Protein AF-A0A1Q7VN97-F1 (afdb_monomer_lite)

Radius of gyration: 27.15 Å; chains: 1; bounding box: 70×58×84 Å

pLDDT: mean 74.23, std 20.49, range [23.69, 97.31]

Foldseek 3Di:
DDDDDDDDDDDDDPDPPPPPPPPDDPPDDPDDPDPPFFAQPQDPVVPPDRDGPRDGNVVDDDDDFDPPDLLVVLVVVLVVLVPQDDDPVSVVVSVLLVLQLVLQLVLLLCLLLDPDADDPLADPVLVSLCVRLVPDHNVPDDNPPPCPDPSSVSSSSSLSSLLSDPPRPCNLVSLLSSLVRRCQQPPDPGDAVVSSVVSVVSHDQVSSQSSLLSCCVVHDPVRCLQQVSVDPGGGHDPDPVSVVVSVVVPPPVVCVVVVLVPPDVVVVPDDDPDDDDPDDDDDDD

Sequence (285 aa):
MHARATTYCSQTGARAAASVHYRSAPGKRQGNPSPAASCLRRDPAAGKSDTDCGHLLTDTTAAGLPAGGTVLSAQRRIDAILATAPDTAERAAARADLAEIAVLAVKALTILQAPGPLTSDRPAFLDQILTETNWPTQATRPHHQSSADASTIAAVTALVMTAHTAADPNSGQILAWIVREDPYPLVNDRPGPGRVLRSWRSSRPDLLSRVLAELDGRLTNLGRLRYRSAGRRPEVPTGDNQVRARAAMIPATLWPGWGMRLLPPALSGPRAPVRASSARWPRCC

Structure (mmCIF, N/CA/C/O backbone):
data_AF-A0A1Q7VN97-F1
#
_entry.id   AF-A0A1Q7VN97-F1
#
loop_
_atom_site.group_PDB
_atom_site.id
_atom_site.type_symbol
_atom_site.label_atom_id
_atom_site.label_alt_id
_atom_site.label_comp_id
_atom_site.label_asym_id
_atom_site.label_entity_id
_atom_site.label_seq_id
_atom_site.pdbx_PDB_ins_code
_atom_site.Cartn_x
_atom_site.Cartn_y
_atom_site.Cartn_z
_atom_site.occupancy
_atom_site.B_iso_or_equiv
_atom_site.auth_seq_id
_atom_site.auth_comp_id
_atom_site.auth_asym_id
_atom_site.auth_atom_id
_atom_site.pdbx_PDB_model_num
ATOM 1 N N . MET A 1 1 ? 52.398 -26.921 29.733 1.00 38.97 1 MET A N 1
ATOM 2 C CA . MET A 1 1 ? 51.582 -27.278 28.552 1.00 38.97 1 MET A CA 1
ATOM 3 C C . MET A 1 1 ? 50.811 -26.041 28.117 1.00 38.97 1 MET A C 1
ATOM 5 O O . MET A 1 1 ? 49.802 -25.710 28.719 1.00 38.97 1 MET A O 1
ATOM 9 N N . HIS A 1 2 ? 51.355 -25.304 27.149 1.00 26.62 2 HIS A N 1
ATOM 10 C CA . HIS A 1 2 ? 50.768 -24.085 26.594 1.00 26.62 2 HIS A CA 1
ATOM 11 C C . HIS A 1 2 ? 50.399 -24.352 25.137 1.00 26.62 2 HIS A C 1
ATOM 13 O O . HIS A 1 2 ? 51.282 -24.642 24.334 1.00 26.62 2 HIS A O 1
ATOM 19 N N . ALA A 1 3 ? 49.117 -24.237 24.798 1.00 27.14 3 ALA A N 1
ATOM 20 C CA . ALA A 1 3 ? 48.655 -24.232 23.418 1.00 27.14 3 ALA A CA 1
ATOM 21 C C . ALA A 1 3 ? 48.231 -22.803 23.056 1.00 27.14 3 ALA A C 1
ATOM 23 O O . ALA A 1 3 ? 47.246 -22.279 23.571 1.00 27.14 3 ALA A O 1
ATOM 24 N N . ARG A 1 4 ? 49.031 -22.164 22.197 1.00 26.36 4 ARG A N 1
ATOM 25 C CA . ARG A 1 4 ? 48.684 -20.939 21.472 1.00 26.36 4 ARG A CA 1
ATOM 26 C C . ARG A 1 4 ? 47.909 -21.345 20.221 1.00 26.36 4 ARG A C 1
ATOM 28 O O . ARG A 1 4 ? 48.426 -22.124 19.426 1.00 26.36 4 ARG A O 1
ATOM 35 N N . ALA A 1 5 ? 46.719 -20.786 20.032 1.00 27.61 5 ALA A N 1
ATOM 36 C CA . ALA A 1 5 ? 46.022 -20.806 18.754 1.00 27.61 5 ALA A CA 1
ATOM 37 C C . ALA A 1 5 ? 46.113 -19.411 18.126 1.00 27.61 5 ALA A C 1
ATOM 39 O O . ALA A 1 5 ? 45.617 -18.423 18.663 1.00 27.61 5 ALA A O 1
ATOM 40 N N . THR A 1 6 ? 46.812 -19.356 17.001 1.00 29.61 6 THR A N 1
ATOM 41 C CA . THR A 1 6 ? 46.907 -18.224 16.087 1.00 29.61 6 THR A CA 1
ATOM 42 C C . THR A 1 6 ? 45.607 -18.151 15.286 1.00 29.61 6 THR A C 1
ATOM 44 O O . THR A 1 6 ? 45.198 -19.148 14.694 1.00 29.61 6 THR A O 1
ATOM 47 N N . THR A 1 7 ? 44.952 -16.993 15.207 1.00 29.88 7 THR A N 1
ATOM 48 C CA . THR A 1 7 ? 43.912 -16.770 14.190 1.00 29.88 7 THR A CA 1
ATOM 49 C C . THR A 1 7 ? 44.027 -15.361 13.634 1.00 29.88 7 THR A C 1
ATOM 51 O O . THR A 1 7 ? 44.000 -14.369 14.357 1.00 29.88 7 THR A O 1
ATOM 54 N N . TYR A 1 8 ? 44.227 -15.326 12.322 1.00 23.69 8 TYR A N 1
ATOM 55 C CA . TYR A 1 8 ? 44.455 -14.163 11.486 1.00 23.69 8 TYR A CA 1
ATOM 56 C C . TYR A 1 8 ? 43.133 -13.770 10.808 1.00 23.69 8 TYR A C 1
ATOM 58 O O . TYR A 1 8 ? 42.429 -14.625 10.284 1.00 23.69 8 TYR A O 1
ATOM 66 N N . CYS A 1 9 ? 42.842 -12.471 10.845 1.00 24.42 9 CYS A N 1
ATOM 67 C CA . CYS A 1 9 ? 42.160 -11.645 9.844 1.00 24.42 9 CYS A CA 1
ATOM 68 C C . CYS A 1 9 ? 40.914 -12.183 9.099 1.00 24.42 9 CYS A C 1
ATOM 70 O O . CYS A 1 9 ? 41.006 -12.989 8.179 1.00 24.42 9 CYS A O 1
ATOM 72 N N . SER A 1 10 ? 39.764 -11.544 9.338 1.00 26.89 10 SER A N 1
ATOM 73 C CA . SER A 1 10 ? 38.892 -11.110 8.236 1.00 26.89 10 SER A CA 1
ATOM 74 C C . SER A 1 10 ? 38.214 -9.786 8.596 1.00 26.89 10 SER A C 1
ATOM 76 O O . SER A 1 10 ? 37.333 -9.689 9.445 1.00 26.89 10 SER A O 1
ATOM 78 N N . GLN A 1 11 ? 38.713 -8.732 7.961 1.00 29.41 11 GLN A N 1
ATOM 79 C CA . GLN A 1 11 ? 38.139 -7.396 7.933 1.00 29.41 11 GLN A CA 1
ATOM 80 C C . GLN A 1 11 ? 37.277 -7.253 6.668 1.00 29.41 11 GLN A C 1
ATOM 82 O O . GLN A 1 11 ? 37.568 -7.858 5.640 1.00 29.41 11 GLN A O 1
ATOM 87 N N . THR A 1 12 ? 36.306 -6.341 6.745 1.00 29.27 12 THR A N 1
ATOM 88 C CA . THR A 1 12 ? 35.545 -5.681 5.664 1.00 29.27 12 THR A CA 1
ATOM 89 C C . THR A 1 12 ? 34.315 -6.380 5.077 1.00 29.27 12 THR A C 1
ATOM 91 O O . THR A 1 12 ? 34.359 -7.455 4.495 1.00 29.27 12 THR A O 1
ATOM 94 N N . GLY A 1 13 ? 33.189 -5.669 5.200 1.00 26.89 13 GLY A N 1
ATOM 95 C CA . GLY A 1 13 ? 31.913 -6.008 4.576 1.00 26.89 13 GLY A CA 1
ATOM 96 C C . GLY A 1 13 ? 30.675 -5.435 5.272 1.00 26.89 13 GLY A C 1
ATOM 97 O O . GLY A 1 13 ? 29.585 -5.959 5.065 1.00 26.89 13 GLY A O 1
ATOM 98 N N . ALA A 1 14 ? 30.804 -4.396 6.108 1.00 29.84 14 ALA A N 1
ATOM 99 C CA . ALA A 1 14 ? 29.660 -3.712 6.705 1.00 29.84 14 ALA A CA 1
ATOM 100 C C . ALA A 1 14 ? 28.801 -3.080 5.596 1.00 29.84 14 ALA A C 1
ATOM 102 O O . ALA A 1 14 ? 29.122 -2.024 5.051 1.00 29.84 14 ALA A O 1
ATOM 103 N N . ARG A 1 15 ? 27.702 -3.751 5.236 1.00 30.06 15 ARG A N 1
ATOM 104 C CA . ARG A 1 15 ? 26.638 -3.165 4.422 1.00 30.06 15 ARG A CA 1
ATOM 105 C C . ARG A 1 15 ? 26.063 -1.986 5.196 1.00 30.06 15 ARG A C 1
ATOM 107 O O . ARG A 1 15 ? 25.439 -2.170 6.237 1.00 30.06 15 ARG A O 1
ATOM 114 N N . ALA A 1 16 ? 26.278 -0.786 4.668 1.00 30.09 16 ALA A N 1
ATOM 115 C CA . ALA A 1 16 ? 25.613 0.423 5.115 1.00 30.09 16 ALA A CA 1
ATOM 116 C C . ALA A 1 16 ? 24.095 0.212 5.028 1.00 30.09 16 ALA A C 1
ATOM 118 O O . ALA A 1 16 ? 23.506 0.237 3.944 1.00 30.09 16 ALA A O 1
ATOM 119 N N . ALA A 1 17 ? 23.461 -0.022 6.177 1.00 32.50 17 ALA A N 1
ATOM 120 C CA . ALA A 1 17 ? 22.033 0.168 6.321 1.00 32.50 17 ALA A CA 1
ATOM 121 C C . ALA A 1 17 ? 21.765 1.631 5.966 1.00 32.50 17 ALA A C 1
ATOM 123 O O . ALA A 1 17 ? 22.266 2.539 6.627 1.00 32.50 17 ALA A O 1
ATOM 124 N N . ALA A 1 18 ? 21.039 1.863 4.874 1.00 30.66 18 ALA A N 1
ATOM 125 C CA . ALA A 1 18 ? 20.589 3.192 4.512 1.00 30.66 18 ALA A CA 1
ATOM 126 C C . ALA A 1 18 ? 19.596 3.654 5.585 1.00 30.66 18 ALA A C 1
ATOM 128 O O . ALA A 1 18 ? 18.395 3.409 5.479 1.00 30.66 18 ALA A O 1
ATOM 129 N N . SER A 1 19 ? 20.111 4.301 6.628 1.00 30.56 19 SER A N 1
ATOM 130 C CA . SER A 1 19 ? 19.332 5.091 7.563 1.00 30.56 19 SER A CA 1
ATOM 131 C C . SER A 1 19 ? 18.567 6.126 6.745 1.00 30.56 19 SER A C 1
ATOM 133 O O . SER A 1 19 ? 19.129 7.047 6.149 1.00 30.56 19 SER A O 1
ATOM 135 N N . VAL A 1 20 ? 17.252 5.950 6.659 1.00 33.69 20 VAL A N 1
ATOM 136 C CA . VAL A 1 20 ? 16.364 7.025 6.234 1.00 33.69 20 VAL A CA 1
ATOM 137 C C . VAL A 1 20 ? 16.401 8.043 7.368 1.00 33.69 20 VAL A C 1
ATOM 139 O O . VAL A 1 20 ? 15.641 7.957 8.327 1.00 33.69 20 VAL A O 1
ATOM 142 N N . HIS A 1 21 ? 17.347 8.977 7.299 1.00 26.92 21 HIS A N 1
ATOM 143 C CA . HIS A 1 21 ? 17.338 10.156 8.148 1.00 26.92 21 HIS A CA 1
ATOM 144 C C . HIS A 1 21 ? 16.137 11.007 7.738 1.00 26.92 21 HIS A C 1
ATOM 146 O O . HIS A 1 21 ? 16.234 11.878 6.874 1.00 26.92 21 HIS A O 1
ATOM 152 N N . TYR A 1 22 ? 14.988 10.752 8.361 1.00 37.19 22 TYR A N 1
ATOM 153 C CA . TYR A 1 22 ? 13.969 11.778 8.492 1.00 37.19 22 TYR A CA 1
ATOM 154 C C . TYR A 1 22 ? 14.622 12.926 9.263 1.00 37.19 22 TYR A C 1
ATOM 156 O O . TYR A 1 22 ? 14.867 12.820 10.464 1.00 37.19 22 TYR A O 1
ATOM 164 N N . ARG A 1 23 ? 14.960 14.018 8.565 1.00 28.52 23 ARG A N 1
ATOM 165 C CA . ARG A 1 23 ? 15.227 15.292 9.233 1.00 28.52 23 ARG A CA 1
ATOM 166 C C . ARG A 1 23 ? 13.929 15.686 9.921 1.00 28.52 23 ARG A C 1
ATOM 168 O O . ARG A 1 23 ? 13.014 16.200 9.282 1.00 28.52 23 ARG A O 1
ATOM 175 N N . SER A 1 24 ? 13.837 15.398 11.214 1.00 34.06 24 SER A N 1
ATOM 176 C CA . SER A 1 24 ? 12.859 16.039 12.079 1.00 34.06 24 SER A CA 1
ATOM 177 C C . SER A 1 24 ? 13.033 17.542 11.915 1.00 34.06 24 SER A C 1
ATOM 179 O O . SER A 1 24 ? 14.135 18.062 12.084 1.00 34.06 24 SER A O 1
ATOM 181 N N . ALA A 1 25 ? 11.958 18.225 11.525 1.00 32.59 25 ALA A N 1
ATOM 182 C CA . ALA A 1 25 ? 11.931 19.677 11.510 1.00 32.59 25 ALA A CA 1
ATOM 183 C C . ALA A 1 25 ? 12.386 20.206 12.889 1.00 32.59 25 ALA A C 1
ATOM 185 O O . ALA A 1 25 ? 11.985 19.632 13.911 1.00 32.59 25 ALA A O 1
ATOM 186 N N . PRO A 1 26 ? 13.224 21.256 12.943 1.00 31.50 26 PRO A N 1
ATOM 187 C CA . PRO A 1 26 ? 13.607 21.873 14.206 1.00 31.50 26 PRO A CA 1
ATOM 188 C C . PRO A 1 26 ? 12.339 22.394 14.899 1.00 31.50 26 PRO A C 1
ATOM 190 O O . PRO A 1 26 ? 11.605 23.194 14.325 1.00 31.50 26 PRO A O 1
ATOM 193 N N . GLY A 1 27 ? 12.046 21.874 16.096 1.00 40.91 27 GLY A N 1
ATOM 194 C CA . GLY A 1 27 ? 10.867 22.245 16.893 1.00 40.91 27 GLY A CA 1
ATOM 195 C C . GLY A 1 27 ? 9.989 21.087 17.384 1.00 40.91 27 GLY A C 1
ATOM 196 O O . GLY A 1 27 ? 9.053 21.326 18.144 1.00 40.91 27 GLY A O 1
ATOM 197 N N . LYS A 1 28 ? 10.259 19.828 17.011 1.00 42.25 28 LYS A N 1
ATOM 198 C CA . LYS A 1 28 ? 9.509 18.694 17.577 1.00 42.25 28 LYS A CA 1
ATOM 199 C C . LYS A 1 28 ? 9.929 18.452 19.027 1.00 42.25 28 LYS A C 1
ATOM 201 O O . LYS A 1 28 ? 10.989 17.881 19.274 1.00 42.25 28 LYS A O 1
ATOM 206 N N . ARG A 1 29 ? 9.077 18.866 19.972 1.00 48.75 29 ARG A N 1
ATOM 207 C CA . ARG A 1 29 ? 9.102 18.359 21.348 1.00 48.75 29 ARG A CA 1
ATOM 208 C C . ARG A 1 29 ? 9.131 16.832 21.263 1.00 48.75 29 ARG A C 1
ATOM 210 O O . ARG A 1 29 ? 8.255 16.235 20.638 1.00 48.75 29 ARG A O 1
ATOM 217 N N . GLN A 1 30 ? 10.151 16.206 21.844 1.00 46.56 30 GLN A N 1
ATOM 218 C CA . GLN A 1 30 ? 10.036 14.811 22.250 1.00 46.56 30 GLN A CA 1
ATOM 219 C C . GLN A 1 30 ? 8.900 14.806 23.270 1.00 46.56 30 GLN A C 1
ATOM 221 O O . GLN A 1 30 ? 9.063 15.331 24.368 1.00 46.56 30 GLN A O 1
ATOM 226 N N . GLY A 1 31 ? 7.705 14.388 22.848 1.00 45.09 31 GLY A N 1
ATOM 227 C CA . GLY A 1 31 ? 6.553 14.341 23.734 1.00 45.09 31 GLY A CA 1
ATOM 228 C C . GLY A 1 31 ? 6.903 13.437 24.905 1.00 45.09 31 GLY A C 1
ATOM 229 O O . GLY A 1 31 ? 7.195 12.259 24.698 1.00 45.09 31 GLY A O 1
ATOM 230 N N . ASN A 1 32 ? 6.900 13.992 26.117 1.00 48.12 32 ASN A N 1
ATOM 231 C CA . ASN A 1 32 ? 6.767 13.167 27.308 1.00 48.12 32 ASN A CA 1
ATOM 232 C C . ASN A 1 32 ? 5.538 12.265 27.108 1.00 48.12 32 ASN A C 1
ATOM 234 O O . ASN A 1 32 ? 4.572 12.718 26.487 1.00 48.12 32 ASN A O 1
ATOM 238 N N . PRO A 1 33 ? 5.561 11.008 27.580 1.00 52.31 33 PRO A N 1
ATOM 239 C CA . PRO A 1 33 ? 4.393 10.148 27.497 1.00 52.31 33 PRO A CA 1
ATOM 240 C C . PRO A 1 33 ? 3.237 10.856 28.202 1.00 52.31 33 PRO A C 1
ATOM 242 O O . PRO A 1 33 ? 3.267 11.055 29.417 1.00 52.31 33 PRO A O 1
ATOM 245 N N . SER A 1 34 ? 2.260 11.311 27.423 1.00 55.66 34 SER A N 1
ATOM 246 C CA . SER A 1 34 ? 1.052 11.905 27.973 1.00 55.66 34 SER A CA 1
ATOM 247 C C . SER A 1 34 ? 0.342 10.880 28.856 1.00 55.66 34 SER A C 1
ATOM 249 O O . SER A 1 34 ? 0.450 9.676 28.590 1.00 55.66 34 SER A O 1
ATOM 251 N N . PRO A 1 35 ? -0.383 11.324 29.897 1.00 57.84 35 PRO A N 1
ATOM 252 C CA . PRO A 1 35 ? -1.218 10.422 30.674 1.00 57.84 35 PRO A CA 1
ATOM 253 C C . PRO A 1 35 ? -2.131 9.648 29.720 1.00 57.84 35 PRO A C 1
ATOM 255 O O . PRO A 1 35 ? -2.776 10.232 28.845 1.00 57.84 35 PRO A O 1
ATOM 258 N N . ALA A 1 36 ? -2.126 8.320 29.848 1.00 60.50 36 ALA A N 1
ATOM 259 C CA . ALA A 1 36 ? -3.004 7.467 29.065 1.00 60.50 36 ALA A CA 1
ATOM 260 C C . ALA A 1 36 ? -4.451 7.959 29.240 1.00 60.50 36 ALA A C 1
ATOM 262 O O . ALA A 1 36 ? -4.856 8.271 30.357 1.00 60.50 36 ALA A O 1
ATOM 263 N N . ALA A 1 37 ? -5.203 8.016 28.140 1.00 74.38 37 ALA A N 1
ATOM 264 C CA . ALA A 1 37 ? -6.611 8.420 28.081 1.00 74.38 37 ALA A CA 1
ATOM 265 C C . ALA A 1 37 ? -6.948 9.919 27.944 1.00 74.38 37 ALA A C 1
ATOM 267 O O . ALA A 1 37 ? -8.120 10.243 28.088 1.00 74.38 37 ALA A O 1
ATOM 268 N N . SER A 1 38 ? -6.027 10.822 27.582 1.00 78.50 38 SER A N 1
ATOM 269 C CA . SER A 1 38 ? -6.396 12.195 27.169 1.00 78.50 38 SER A CA 1
ATOM 270 C C . SER A 1 38 ? -6.132 12.484 25.685 1.00 78.50 38 SER A C 1
ATOM 272 O O . SER A 1 38 ? -5.200 11.967 25.068 1.00 78.50 38 SER A O 1
ATOM 274 N N . CYS A 1 39 ? -6.991 13.310 25.086 1.00 76.00 39 CYS A N 1
ATOM 275 C CA . CYS A 1 39 ? -6.886 13.749 23.703 1.00 76.00 39 CYS A CA 1
ATOM 276 C C . CYS A 1 39 ? -5.714 14.725 23.532 1.00 76.00 39 CYS A C 1
ATOM 278 O O . CYS A 1 39 ? -5.695 15.807 24.120 1.00 76.00 39 CYS A O 1
ATOM 280 N N . LEU A 1 40 ? -4.769 14.357 22.665 1.00 75.44 40 LEU A N 1
ATOM 281 C CA . LEU A 1 40 ? -3.583 15.158 22.321 1.00 75.44 40 LEU A CA 1
ATOM 282 C C . LEU A 1 40 ? -3.779 16.015 21.070 1.00 75.44 40 LEU A C 1
ATOM 284 O O . LEU A 1 40 ? -2.831 16.579 20.526 1.00 75.44 40 LEU A O 1
ATOM 288 N N . ARG A 1 41 ? -5.004 16.072 20.540 1.00 73.81 41 ARG A N 1
ATOM 289 C CA . ARG A 1 41 ? -5.298 16.971 19.428 1.00 73.81 41 ARG A CA 1
ATOM 290 C C . ARG A 1 41 ? -5.239 18.395 19.964 1.00 73.81 41 ARG A C 1
ATOM 292 O O . ARG A 1 41 ? -5.847 18.674 20.988 1.00 73.81 41 ARG A O 1
ATOM 299 N N . ARG A 1 42 ? -4.545 19.293 19.268 1.00 74.19 42 ARG A N 1
ATOM 300 C CA . ARG A 1 42 ? -4.585 20.724 19.592 1.00 74.19 42 ARG A CA 1
ATOM 301 C C . ARG A 1 42 ? -6.021 21.220 19.557 1.00 74.19 42 ARG A C 1
ATOM 303 O O . ARG A 1 42 ? -6.738 20.915 18.599 1.00 74.19 42 ARG A O 1
ATOM 310 N N . ASP A 1 43 ? -6.405 21.977 20.574 1.00 69.06 43 ASP A N 1
ATOM 311 C CA . ASP A 1 43 ? -7.712 22.614 20.606 1.00 69.06 43 ASP A CA 1
ATOM 312 C C . ASP A 1 43 ? -7.770 23.718 19.530 1.00 69.06 43 ASP A C 1
ATOM 314 O O . ASP A 1 43 ? -7.024 24.698 19.618 1.00 69.06 43 ASP A O 1
ATOM 318 N N . PRO A 1 44 ? -8.623 23.585 18.493 1.00 66.25 44 PRO A N 1
ATOM 319 C CA . PRO A 1 44 ? -8.752 24.617 17.471 1.00 66.25 44 PRO A CA 1
ATOM 320 C C . PRO A 1 44 ? -9.313 25.936 18.027 1.00 66.25 44 PRO A C 1
ATOM 322 O O . PRO A 1 44 ? -9.079 26.982 17.423 1.00 66.25 44 PRO A O 1
ATOM 325 N N . ALA A 1 45 ? -10.025 25.910 19.160 1.00 68.94 45 ALA A N 1
ATOM 326 C CA . ALA A 1 45 ? -10.584 27.099 19.800 1.00 68.94 45 ALA A CA 1
ATOM 327 C C . ALA A 1 45 ? -9.544 27.883 20.618 1.00 68.94 45 ALA A C 1
ATOM 329 O O . ALA A 1 45 ? -9.724 29.078 20.853 1.00 68.94 45 ALA A O 1
ATOM 330 N N . ALA A 1 46 ? -8.427 27.255 20.996 1.00 63.25 46 ALA A N 1
ATOM 331 C CA . ALA A 1 46 ? -7.402 27.870 21.839 1.00 63.25 46 ALA A CA 1
ATOM 332 C C . ALA A 1 46 ? -6.479 28.864 21.091 1.00 63.25 46 ALA A C 1
ATOM 334 O O . ALA A 1 46 ? -5.587 29.491 21.667 1.00 63.25 46 ALA A O 1
ATOM 335 N N . GLY A 1 47 ? -6.699 29.079 19.791 1.00 67.31 47 GLY A N 1
ATOM 336 C CA . GLY A 1 47 ? -5.972 30.086 19.020 1.00 67.31 47 GLY A CA 1
ATOM 337 C C . GLY A 1 47 ? -4.469 29.788 18.932 1.00 67.31 47 GLY A C 1
ATOM 338 O O . GLY A 1 47 ? -4.063 28.732 18.457 1.00 67.31 47 GLY A O 1
ATOM 339 N N . LYS A 1 48 ? -3.616 30.745 19.332 1.00 64.50 48 LYS A N 1
ATOM 340 C CA . LYS A 1 48 ? -2.145 30.595 19.285 1.00 64.50 48 LYS A CA 1
ATOM 341 C C . LYS A 1 48 ? -1.568 29.773 20.443 1.00 64.50 48 LYS A C 1
ATOM 343 O O . LYS A 1 48 ? -0.366 29.502 20.411 1.00 64.50 48 LYS A O 1
ATOM 348 N N . SER A 1 49 ? -2.350 29.423 21.468 1.00 63.69 49 SER A N 1
ATOM 349 C CA . SER A 1 49 ? -1.820 28.577 22.534 1.00 63.69 49 SER A CA 1
ATOM 350 C C . SER A 1 49 ? -1.722 27.136 22.044 1.00 63.69 49 SER A C 1
ATOM 352 O O . SER A 1 49 ? -2.675 26.559 21.529 1.00 63.69 49 SER A O 1
ATOM 354 N N . ASP A 1 50 ? -0.533 26.557 22.193 1.00 64.06 50 ASP A N 1
ATOM 355 C CA . ASP A 1 50 ? -0.232 25.154 21.891 1.00 64.06 50 ASP A CA 1
ATOM 356 C C . ASP A 1 50 ? -0.776 24.246 23.007 1.00 64.06 50 ASP A C 1
ATOM 358 O O . ASP A 1 50 ? -0.029 23.529 23.669 1.00 64.06 50 ASP A O 1
ATOM 362 N N . THR A 1 51 ? -2.068 24.389 23.306 1.00 73.50 51 THR A N 1
ATOM 363 C CA . THR A 1 51 ? -2.768 23.634 24.345 1.00 73.50 51 THR A CA 1
ATOM 364 C C . THR A 1 51 ? -3.461 22.432 23.721 1.00 73.50 51 THR A C 1
ATOM 366 O O . THR A 1 51 ? -4.273 22.563 22.798 1.00 73.50 51 THR A O 1
ATOM 369 N N . ASP A 1 52 ? -3.117 21.251 24.228 1.00 71.94 52 ASP A N 1
ATOM 370 C CA . ASP A 1 52 ? -3.794 20.004 23.893 1.00 71.94 52 ASP A CA 1
ATOM 371 C C . ASP A 1 52 ? -5.246 20.053 24.385 1.00 71.94 52 ASP A C 1
ATOM 373 O O . ASP A 1 52 ? -5.550 20.666 25.408 1.00 71.94 52 ASP A O 1
ATOM 377 N N . CYS A 1 53 ? -6.144 19.388 23.661 1.00 79.94 53 CYS A N 1
ATOM 378 C CA . CYS A 1 53 ? -7.572 19.319 23.960 1.00 79.94 53 CYS A CA 1
ATOM 379 C C . CYS A 1 53 ? -7.841 18.812 25.382 1.00 79.94 53 CYS A C 1
ATOM 381 O O . CYS A 1 53 ? -8.799 19.249 26.015 1.00 79.94 53 CYS A O 1
ATOM 383 N N . GLY A 1 54 ? -7.024 17.880 25.886 1.00 79.94 54 GLY A N 1
ATOM 384 C CA . GLY A 1 54 ? -7.109 17.385 27.262 1.00 79.94 54 GLY A CA 1
ATOM 385 C C . GLY A 1 54 ? -8.369 16.571 27.575 1.00 79.94 54 GLY A C 1
ATOM 386 O O . GLY A 1 54 ? -8.459 16.001 28.658 1.00 79.94 54 GLY A O 1
ATOM 387 N N . HIS A 1 55 ? -9.318 16.469 26.638 1.00 82.25 55 HIS A N 1
ATOM 388 C CA . HIS A 1 55 ? -10.557 15.718 26.807 1.00 82.25 55 HIS A CA 1
ATOM 389 C C . HIS A 1 55 ? -10.275 14.231 27.035 1.00 82.25 55 HIS A C 1
ATOM 391 O O . HIS A 1 55 ? -9.441 13.642 26.341 1.00 82.25 55 HIS A O 1
ATOM 397 N N . LEU A 1 56 ? -10.960 13.624 28.005 1.00 83.69 56 LEU A N 1
ATOM 398 C CA . LEU A 1 56 ? -10.788 12.212 28.314 1.00 83.69 56 LEU A CA 1
ATOM 399 C C . LEU A 1 56 ? -11.339 11.347 27.178 1.00 83.69 56 LEU A C 1
ATOM 401 O O . LEU A 1 56 ? -12.485 11.481 26.753 1.00 83.69 56 LEU A O 1
ATOM 405 N N . LEU A 1 57 ? -10.520 10.411 26.711 1.00 79.56 57 LEU A N 1
ATOM 406 C CA . LEU A 1 57 ? -10.897 9.451 25.678 1.00 79.56 57 LEU A CA 1
ATOM 407 C C . LEU A 1 57 ? -11.992 8.495 26.166 1.00 79.56 57 LEU A C 1
ATOM 409 O O . LEU A 1 57 ? -12.741 7.978 25.346 1.00 79.56 57 LEU A O 1
ATOM 413 N N . THR A 1 58 ? -12.115 8.286 27.481 1.00 83.00 58 THR A N 1
ATOM 414 C CA . THR A 1 58 ? -13.201 7.498 28.090 1.00 83.00 58 THR A CA 1
ATOM 415 C C . THR A 1 58 ? -14.570 8.141 27.916 1.00 83.00 58 THR A C 1
ATOM 417 O O . THR A 1 58 ? -15.569 7.431 27.871 1.00 83.00 58 THR A O 1
ATOM 420 N N . ASP A 1 59 ? -14.609 9.467 27.789 1.00 83.81 59 ASP A N 1
ATOM 421 C CA . ASP A 1 59 ? -15.848 10.236 27.658 1.00 83.81 59 ASP A CA 1
ATOM 422 C C . ASP A 1 59 ? -16.240 10.404 26.182 1.00 83.81 59 ASP A C 1
ATOM 424 O O . ASP A 1 59 ? -17.338 10.853 25.853 1.00 83.81 59 ASP A O 1
ATOM 428 N N . THR A 1 60 ? -15.345 10.013 25.270 1.00 79.56 60 THR A N 1
ATOM 429 C CA . THR A 1 60 ? -15.588 10.043 23.832 1.00 79.56 60 THR A CA 1
ATOM 430 C C . THR A 1 60 ? -16.319 8.772 23.413 1.00 79.56 60 THR A C 1
ATOM 432 O O . THR A 1 60 ? -15.840 7.658 23.621 1.00 79.56 60 THR A O 1
ATOM 435 N N . THR A 1 61 ? -17.477 8.920 22.768 1.00 80.88 61 THR A N 1
ATOM 436 C CA . THR A 1 61 ? -18.191 7.771 22.198 1.00 80.88 61 THR A CA 1
ATOM 437 C C . THR A 1 61 ? -17.340 7.126 21.104 1.00 80.88 61 THR A C 1
ATOM 439 O O . THR A 1 61 ? -17.022 7.760 20.097 1.00 80.88 61 THR A O 1
ATOM 442 N N . ALA A 1 62 ? -16.967 5.860 21.296 1.00 80.44 62 ALA A N 1
ATOM 443 C CA . ALA A 1 62 ? -16.238 5.104 20.288 1.00 80.44 62 ALA A CA 1
ATOM 444 C C . ALA A 1 62 ? -17.133 4.857 19.066 1.00 80.44 62 ALA A C 1
ATOM 446 O O . ALA A 1 62 ? -18.275 4.412 19.198 1.00 80.44 62 ALA A O 1
ATOM 447 N N . ALA A 1 63 ? -16.606 5.117 17.869 1.00 80.62 63 ALA A N 1
ATOM 448 C CA . ALA A 1 63 ? -17.278 4.718 16.641 1.00 80.62 63 ALA A CA 1
ATOM 449 C C . ALA A 1 63 ? -17.394 3.185 16.605 1.00 80.62 63 ALA A C 1
ATOM 451 O O . ALA A 1 63 ? -16.403 2.474 16.790 1.00 80.62 63 ALA A O 1
ATOM 452 N N . GLY A 1 64 ? -18.605 2.675 16.382 1.00 85.31 64 GLY A 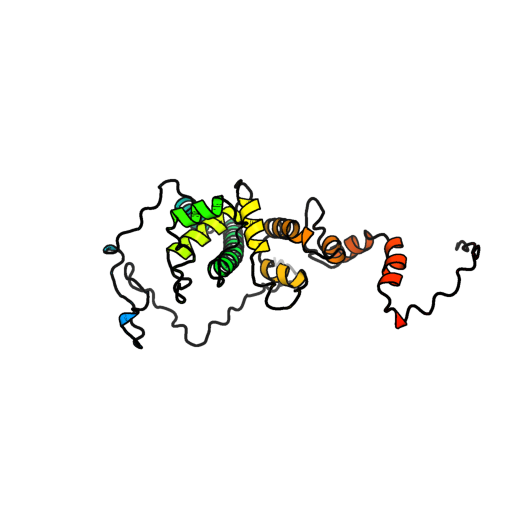N 1
ATOM 453 C CA . GLY A 1 64 ? -18.835 1.240 16.265 1.00 85.31 64 GLY A CA 1
ATOM 454 C C . GLY A 1 64 ? -18.201 0.699 14.986 1.00 85.31 64 GLY A C 1
ATOM 455 O O . GLY A 1 64 ? -18.618 1.070 13.893 1.00 85.31 64 GLY A O 1
ATOM 456 N N . LEU A 1 65 ? -17.215 -0.188 15.122 1.00 89.62 65 LEU A N 1
ATOM 457 C CA . LEU A 1 65 ? -16.659 -0.946 14.001 1.00 89.62 65 LEU A CA 1
ATOM 458 C C . LEU A 1 65 ? -17.335 -2.322 13.911 1.00 89.62 65 LEU A C 1
ATOM 460 O O . LEU A 1 65 ? -17.606 -2.937 14.949 1.00 89.62 65 LEU A O 1
ATOM 464 N N . PRO A 1 66 ? -17.583 -2.856 12.703 1.00 92.31 66 PRO A N 1
ATOM 465 C CA . PRO A 1 66 ? -18.091 -4.215 12.551 1.00 92.31 66 PRO A CA 1
ATOM 466 C C . PRO A 1 66 ? -17.118 -5.233 13.163 1.00 92.31 66 PRO A C 1
ATOM 468 O O . PRO A 1 66 ? -15.924 -5.196 12.878 1.00 92.31 66 PRO A O 1
ATOM 471 N N . ALA A 1 67 ? -17.612 -6.192 13.953 1.00 89.06 67 ALA A N 1
ATOM 472 C CA . ALA A 1 67 ? -16.769 -7.181 14.646 1.00 89.06 67 ALA A CA 1
ATOM 473 C C . ALA A 1 67 ? -15.912 -8.053 13.696 1.00 89.06 67 ALA A C 1
ATOM 475 O O . ALA A 1 67 ? -14.833 -8.517 14.063 1.00 89.06 67 ALA A O 1
ATOM 476 N N . GLY A 1 68 ? -16.382 -8.258 12.462 1.00 91.00 68 GLY A N 1
ATOM 477 C CA . GLY A 1 68 ? -15.654 -8.925 11.375 1.00 91.00 68 GLY A CA 1
ATOM 478 C C . GLY A 1 68 ? -15.073 -7.964 10.334 1.00 91.00 68 GLY A C 1
ATOM 479 O O . GLY A 1 68 ? -14.744 -8.395 9.233 1.00 91.00 68 GLY A O 1
ATOM 480 N N . GLY A 1 69 ? -15.007 -6.672 10.654 1.00 93.56 69 GLY A N 1
ATOM 481 C CA . GLY A 1 69 ? -14.596 -5.614 9.745 1.00 93.56 69 GLY A CA 1
ATOM 482 C C . GLY A 1 69 ? -13.130 -5.696 9.325 1.00 93.56 69 GLY A C 1
ATOM 483 O O . GLY A 1 69 ? -12.281 -6.312 9.986 1.00 93.56 69 GLY A O 1
ATOM 484 N N . THR A 1 70 ? -12.830 -5.049 8.204 1.00 94.81 70 THR A N 1
ATOM 485 C CA . THR A 1 70 ? -11.483 -4.992 7.630 1.00 94.81 70 THR A CA 1
ATOM 486 C C . THR A 1 70 ? -10.514 -4.256 8.550 1.00 94.81 70 THR A C 1
ATOM 488 O O . THR A 1 70 ? -9.356 -4.663 8.673 1.00 94.81 70 THR A O 1
ATOM 491 N N . VAL A 1 71 ? -10.994 -3.238 9.271 1.00 94.25 71 VAL A N 1
ATOM 492 C CA . VAL A 1 71 ? -10.180 -2.423 10.178 1.00 94.25 71 VAL A CA 1
ATOM 493 C C . VAL A 1 71 ? -9.707 -3.249 11.371 1.00 94.25 71 VAL A C 1
ATOM 495 O O . VAL A 1 71 ? -8.508 -3.313 11.639 1.00 94.25 71 VAL A O 1
ATOM 498 N N . LEU A 1 72 ? -10.621 -3.947 12.053 1.00 94.81 72 LEU A N 1
ATOM 499 C CA . LEU A 1 72 ? -10.273 -4.785 13.207 1.00 94.81 72 LEU A CA 1
ATOM 500 C C . LEU A 1 72 ? -9.423 -5.999 12.809 1.00 94.81 72 LEU A C 1
ATOM 502 O O . LEU A 1 72 ? -8.571 -6.448 13.577 1.00 94.81 72 LEU A O 1
ATOM 506 N N . SER A 1 73 ? -9.633 -6.553 11.610 1.00 94.94 73 SER A N 1
ATOM 507 C CA . SER A 1 73 ? -8.763 -7.603 11.065 1.00 94.94 73 SER A CA 1
ATOM 508 C C . SER A 1 73 ? -7.332 -7.093 10.847 1.00 94.94 73 SER A C 1
ATOM 510 O O . SER A 1 73 ? -6.366 -7.721 11.289 1.00 94.94 73 SER A O 1
ATOM 512 N N . ALA A 1 74 ? -7.190 -5.915 10.235 1.00 96.06 74 ALA A N 1
ATOM 513 C CA . ALA A 1 74 ? -5.898 -5.286 9.994 1.00 96.06 74 ALA A CA 1
ATOM 514 C C . ALA A 1 74 ? -5.175 -4.919 11.298 1.00 96.06 74 ALA A C 1
ATOM 516 O O . ALA A 1 74 ? -3.982 -5.200 11.426 1.00 96.06 74 ALA A O 1
ATOM 517 N N . GLN A 1 75 ? -5.899 -4.374 12.280 1.00 94.62 75 GLN A N 1
ATOM 518 C CA . GLN A 1 75 ? -5.363 -4.066 13.606 1.00 94.62 75 GLN A CA 1
ATOM 519 C C . GLN A 1 75 ? -4.819 -5.320 14.297 1.00 94.62 75 GLN A C 1
ATOM 521 O O . GLN A 1 75 ? -3.638 -5.356 14.631 1.00 94.62 75 GLN A O 1
ATOM 526 N N . ARG A 1 76 ? -5.629 -6.385 14.418 1.00 95.69 76 ARG A N 1
ATOM 527 C CA . ARG A 1 76 ? -5.199 -7.651 15.045 1.00 95.69 76 ARG A CA 1
ATOM 528 C C . ARG A 1 76 ? -3.936 -8.219 14.411 1.00 95.69 76 ARG A C 1
ATOM 530 O O . ARG A 1 76 ? -3.119 -8.841 15.084 1.00 95.69 76 ARG A O 1
ATOM 537 N N . ARG A 1 77 ? -3.765 -8.019 13.106 1.00 94.31 77 ARG A N 1
ATOM 538 C CA . ARG A 1 77 ? -2.572 -8.475 12.403 1.00 94.31 77 ARG A CA 1
ATOM 539 C C . ARG A 1 77 ? -1.337 -7.643 12.730 1.00 94.31 77 ARG A C 1
ATOM 541 O O . ARG A 1 77 ? -0.264 -8.218 12.886 1.00 94.31 77 ARG A O 1
ATOM 548 N N . ILE A 1 78 ? -1.468 -6.323 12.826 1.00 94.44 78 ILE A N 1
ATOM 549 C CA . ILE A 1 78 ? -0.370 -5.471 13.297 1.00 94.44 78 ILE A CA 1
ATOM 550 C C . ILE A 1 78 ? -0.014 -5.841 14.736 1.00 94.44 78 ILE A C 1
ATOM 552 O O . ILE A 1 78 ? 1.165 -6.030 15.025 1.00 94.44 78 ILE A O 1
ATOM 556 N N . ASP A 1 79 ? -1.011 -6.038 15.598 1.00 94.69 79 ASP A N 1
ATOM 557 C CA . ASP A 1 79 ? -0.802 -6.467 16.981 1.00 94.69 79 ASP A CA 1
ATOM 558 C C . ASP A 1 79 ? -0.052 -7.803 17.041 1.00 94.69 79 ASP A C 1
ATOM 560 O O . ASP A 1 79 ? 0.892 -7.938 17.812 1.00 94.69 79 ASP A O 1
ATOM 564 N N . ALA A 1 80 ? -0.386 -8.761 16.170 1.00 93.19 80 ALA A N 1
ATOM 565 C CA . ALA A 1 80 ? 0.338 -10.027 16.066 1.00 93.19 80 ALA A CA 1
ATOM 566 C C . ALA A 1 80 ? 1.808 -9.839 15.641 1.00 93.19 80 ALA A C 1
ATOM 568 O O . ALA A 1 80 ? 2.694 -10.463 16.220 1.00 93.19 80 ALA A O 1
ATOM 569 N N . ILE A 1 81 ? 2.091 -8.951 14.677 1.00 92.75 81 ILE A N 1
ATOM 570 C CA . ILE A 1 81 ? 3.471 -8.629 14.271 1.00 92.75 81 ILE A CA 1
ATOM 571 C C . ILE A 1 81 ? 4.229 -7.986 15.440 1.00 92.75 81 ILE A C 1
ATOM 573 O O . ILE A 1 81 ? 5.375 -8.351 15.705 1.00 92.75 81 ILE A O 1
ATOM 577 N N . LEU A 1 82 ? 3.593 -7.062 16.163 1.00 90.50 82 LEU A N 1
ATOM 578 C CA . LEU A 1 82 ? 4.185 -6.364 17.306 1.00 90.50 82 LEU A CA 1
ATOM 579 C C . LEU A 1 82 ? 4.389 -7.274 18.525 1.00 90.50 82 LEU A C 1
ATOM 581 O O . LEU A 1 82 ? 5.350 -7.078 19.266 1.00 90.50 82 LEU A O 1
ATOM 585 N N . ALA A 1 83 ? 3.528 -8.275 18.709 1.00 91.62 83 ALA A N 1
ATOM 586 C CA . ALA A 1 83 ? 3.627 -9.270 19.773 1.00 91.62 83 ALA A CA 1
ATOM 587 C C . ALA A 1 83 ? 4.722 -10.323 19.526 1.00 91.62 83 ALA A C 1
ATOM 589 O O . ALA A 1 83 ? 5.005 -11.119 20.423 1.00 91.62 83 ALA A O 1
ATOM 590 N N . THR A 1 84 ? 5.344 -10.337 18.338 1.00 87.62 84 THR A N 1
ATOM 591 C CA . THR A 1 84 ? 6.410 -11.290 17.994 1.00 87.62 84 THR A CA 1
ATOM 592 C C . THR A 1 84 ? 7.540 -11.232 19.026 1.00 87.62 84 THR A C 1
ATOM 594 O O . THR A 1 84 ? 8.120 -10.176 19.302 1.00 87.62 84 THR A O 1
ATOM 597 N N . ALA A 1 85 ? 7.831 -12.397 19.604 1.00 70.81 85 ALA A N 1
ATOM 598 C CA . ALA A 1 85 ? 8.714 -12.583 20.744 1.00 70.81 85 ALA A CA 1
ATOM 599 C C . ALA A 1 85 ? 10.200 -12.316 20.388 1.00 70.81 85 ALA A C 1
ATOM 601 O O . ALA A 1 85 ? 10.551 -12.071 19.232 1.00 70.81 85 ALA A O 1
ATOM 602 N N . PRO A 1 86 ? 11.115 -12.295 21.377 1.00 69.81 86 PRO A N 1
ATOM 603 C CA . PRO A 1 86 ? 12.421 -11.678 21.218 1.00 69.81 86 PRO A CA 1
ATOM 604 C C . PRO A 1 86 ? 13.477 -12.501 20.467 1.00 69.81 86 PRO A C 1
ATOM 606 O O . PRO A 1 86 ? 14.639 -12.076 20.485 1.00 69.81 86 PRO A O 1
ATOM 609 N N . ASP A 1 87 ? 13.135 -13.616 19.811 1.00 78.94 87 ASP A N 1
ATOM 610 C CA . ASP A 1 87 ? 14.123 -14.313 18.985 1.00 78.94 87 ASP A CA 1
ATOM 611 C C . ASP A 1 87 ? 14.633 -13.390 17.864 1.00 78.94 87 ASP A C 1
ATOM 613 O O . ASP A 1 87 ? 13.920 -12.559 17.298 1.00 78.94 87 ASP A O 1
ATOM 617 N N . THR A 1 88 ? 15.927 -13.483 17.589 1.00 79.88 88 THR A N 1
ATOM 618 C CA . THR A 1 88 ? 16.639 -12.595 16.671 1.00 79.88 88 THR A CA 1
ATOM 619 C C . THR A 1 88 ? 16.145 -12.722 15.233 1.00 79.88 88 THR A C 1
ATOM 621 O O . THR A 1 88 ? 16.019 -11.697 14.558 1.00 79.88 88 THR A O 1
ATOM 624 N N . ALA A 1 89 ? 15.819 -13.937 14.779 1.00 87.81 89 ALA A N 1
ATOM 625 C CA . ALA A 1 89 ? 15.341 -14.188 13.423 1.00 87.81 89 ALA A CA 1
ATOM 626 C C . ALA A 1 89 ? 13.894 -13.708 13.232 1.00 87.81 89 ALA A C 1
ATOM 628 O O . ALA A 1 89 ? 13.619 -12.934 12.311 1.00 87.81 89 ALA A O 1
ATOM 629 N N . GLU A 1 90 ? 12.989 -14.087 14.138 1.00 87.75 90 GLU A N 1
ATOM 630 C CA . GLU A 1 90 ? 11.583 -13.664 14.101 1.00 87.75 90 GLU A CA 1
ATOM 631 C C . GLU A 1 90 ? 11.445 -12.144 14.230 1.00 87.75 90 GLU A C 1
ATOM 633 O O . GLU A 1 90 ? 10.729 -11.507 13.456 1.00 87.75 90 GLU A O 1
ATOM 638 N N . ARG A 1 91 ? 12.225 -11.517 15.119 1.00 89.25 91 ARG A N 1
ATOM 639 C CA . ARG A 1 91 ? 12.262 -10.056 15.239 1.00 89.25 91 ARG A CA 1
ATOM 640 C C . ARG A 1 91 ? 12.784 -9.377 13.972 1.00 89.25 91 ARG A C 1
ATOM 642 O O . ARG A 1 91 ? 12.319 -8.289 13.629 1.00 89.25 91 ARG A O 1
ATOM 649 N N . ALA A 1 92 ? 13.772 -9.959 13.291 1.00 89.88 92 ALA A N 1
ATOM 650 C CA . ALA A 1 92 ? 14.268 -9.412 12.031 1.00 89.88 92 ALA A CA 1
ATOM 651 C C . ALA A 1 92 ? 13.196 -9.480 10.932 1.00 89.88 92 ALA A C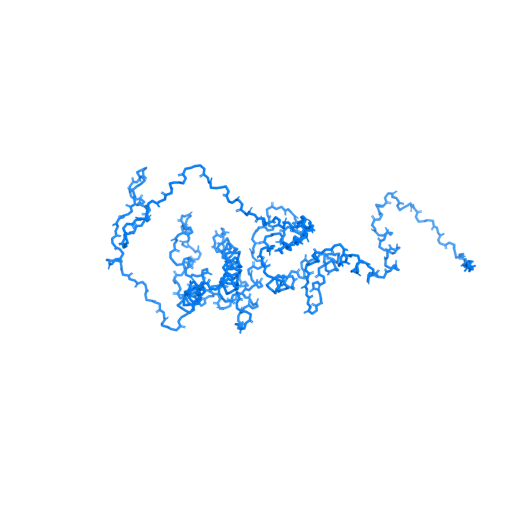 1
ATOM 653 O O . ALA A 1 92 ? 13.021 -8.502 10.202 1.00 89.88 92 ALA A O 1
ATOM 654 N N . ALA A 1 93 ? 12.441 -10.581 10.865 1.00 90.06 93 ALA A N 1
ATOM 655 C CA . ALA A 1 93 ? 11.305 -10.721 9.960 1.00 90.06 93 ALA A CA 1
ATOM 656 C C . ALA A 1 93 ? 10.190 -9.712 10.285 1.00 90.06 93 ALA A C 1
ATOM 658 O O . ALA A 1 93 ? 9.796 -8.954 9.404 1.00 90.06 93 ALA A O 1
ATOM 659 N N . ALA A 1 94 ? 9.776 -9.596 11.551 1.00 92.00 94 ALA A N 1
ATOM 660 C CA . ALA A 1 94 ? 8.769 -8.625 11.985 1.00 92.00 94 ALA A CA 1
ATOM 661 C C . ALA A 1 94 ? 9.181 -7.174 11.672 1.00 92.00 94 ALA A C 1
ATOM 663 O O . ALA A 1 94 ? 8.374 -6.367 11.218 1.00 92.00 94 ALA A O 1
ATOM 664 N N . ARG A 1 95 ? 10.463 -6.826 11.842 1.00 91.31 95 ARG A N 1
ATOM 665 C CA . ARG A 1 95 ? 10.982 -5.508 11.435 1.00 91.31 95 ARG A CA 1
ATOM 666 C C . ARG A 1 95 ? 10.914 -5.291 9.926 1.00 91.31 95 ARG A C 1
ATOM 668 O O . ARG A 1 95 ? 10.643 -4.169 9.505 1.00 91.31 95 ARG A O 1
ATOM 675 N N . ALA A 1 96 ? 11.173 -6.324 9.125 1.00 91.25 96 ALA A N 1
ATOM 676 C CA . ALA A 1 96 ? 11.040 -6.243 7.673 1.00 91.25 96 ALA A CA 1
ATOM 677 C C . ALA A 1 96 ? 9.571 -6.052 7.254 1.00 91.25 96 ALA A C 1
ATOM 679 O O . ALA A 1 96 ? 9.303 -5.183 6.426 1.00 91.25 96 ALA A O 1
ATOM 680 N N . ASP A 1 97 ? 8.634 -6.775 7.880 1.00 93.38 97 ASP A N 1
ATOM 681 C CA . ASP A 1 97 ? 7.187 -6.583 7.703 1.00 93.38 97 ASP A CA 1
ATOM 682 C C . ASP A 1 97 ? 6.788 -5.135 8.013 1.00 93.38 97 ASP A C 1
ATOM 684 O O . ASP A 1 97 ? 6.192 -4.452 7.183 1.00 93.38 97 ASP A O 1
ATOM 688 N N . LEU A 1 98 ? 7.178 -4.620 9.183 1.00 94.12 98 LEU A N 1
ATOM 689 C CA . LEU A 1 98 ? 6.854 -3.252 9.594 1.00 94.12 98 LEU A CA 1
ATOM 690 C C . LEU A 1 98 ? 7.474 -2.197 8.669 1.00 94.12 98 LEU A C 1
ATOM 692 O O . LEU A 1 98 ? 6.847 -1.172 8.403 1.00 94.12 98 LEU A O 1
ATOM 696 N N . ALA A 1 99 ? 8.683 -2.432 8.152 1.00 92.69 99 ALA A N 1
ATOM 697 C CA . ALA A 1 99 ? 9.315 -1.530 7.193 1.00 92.69 99 ALA A CA 1
ATOM 698 C C . ALA A 1 99 ? 8.544 -1.473 5.863 1.00 92.69 99 ALA A C 1
ATOM 700 O O . ALA A 1 99 ? 8.382 -0.392 5.296 1.00 92.69 99 ALA A O 1
ATOM 701 N N . GLU A 1 100 ? 8.036 -2.606 5.372 1.00 95.00 100 GLU A N 1
ATOM 702 C CA . GLU A 1 100 ? 7.177 -2.651 4.184 1.00 95.00 100 GLU A CA 1
ATOM 703 C C . GLU A 1 100 ? 5.825 -1.988 4.409 1.00 95.00 100 GLU A C 1
ATOM 705 O O . GLU A 1 100 ? 5.394 -1.178 3.584 1.00 95.00 100 GLU A O 1
ATOM 710 N N . ILE A 1 101 ? 5.190 -2.293 5.541 1.00 95.69 101 ILE A N 1
ATOM 711 C CA . ILE A 1 101 ? 3.932 -1.679 5.969 1.00 95.69 101 ILE A CA 1
ATOM 712 C C . ILE A 1 101 ? 4.100 -0.160 6.036 1.00 95.69 101 ILE A C 1
ATOM 714 O O . ILE A 1 101 ? 3.267 0.564 5.502 1.00 95.69 101 ILE A O 1
ATOM 718 N N . ALA A 1 102 ? 5.203 0.345 6.595 1.00 93.44 102 ALA A N 1
ATOM 719 C CA . ALA A 1 102 ? 5.474 1.778 6.654 1.00 93.44 102 ALA A CA 1
ATOM 720 C C . ALA A 1 102 ? 5.603 2.417 5.258 1.00 93.44 102 ALA A C 1
ATOM 722 O O . ALA A 1 102 ? 5.048 3.492 5.023 1.00 93.44 102 ALA A O 1
ATOM 723 N N . VAL A 1 103 ? 6.290 1.763 4.312 1.00 94.00 103 VAL A N 1
ATOM 724 C CA . VAL A 1 103 ? 6.398 2.251 2.922 1.00 94.00 103 VAL A CA 1
ATOM 725 C C . VAL A 1 103 ? 5.022 2.329 2.260 1.00 94.00 103 VAL A C 1
ATOM 727 O O . VAL A 1 103 ? 4.694 3.347 1.648 1.00 94.00 103 VAL A O 1
ATOM 730 N N . LEU A 1 104 ? 4.214 1.274 2.390 1.00 95.81 104 LEU A N 1
ATOM 731 C CA . LEU A 1 104 ? 2.855 1.230 1.850 1.00 95.81 104 LEU A CA 1
ATOM 732 C C . LEU A 1 104 ? 1.955 2.282 2.511 1.00 95.81 104 LEU A C 1
ATOM 734 O O . LEU A 1 104 ? 1.223 2.976 1.809 1.00 95.81 104 LEU A O 1
ATOM 738 N N . ALA A 1 105 ? 2.049 2.450 3.832 1.00 94.50 105 ALA A N 1
ATOM 739 C CA . ALA A 1 105 ? 1.255 3.405 4.596 1.00 94.50 105 ALA A CA 1
ATOM 740 C C . ALA A 1 105 ? 1.536 4.844 4.184 1.00 94.50 105 ALA A C 1
ATOM 742 O O . ALA A 1 105 ? 0.597 5.598 3.953 1.00 94.50 105 ALA A O 1
ATOM 743 N N . VAL A 1 106 ? 2.807 5.216 4.009 1.00 91.75 106 VAL A N 1
ATOM 744 C CA . VAL A 1 106 ? 3.170 6.553 3.518 1.00 91.75 106 VAL A CA 1
ATOM 745 C C . VAL A 1 106 ? 2.540 6.818 2.151 1.00 91.75 106 VAL A C 1
ATOM 747 O O . VAL A 1 106 ? 2.005 7.901 1.925 1.00 91.75 106 VAL A O 1
ATOM 750 N N . LYS A 1 107 ? 2.557 5.837 1.244 1.00 92.81 107 LYS A N 1
ATOM 751 C CA . LYS A 1 107 ? 1.982 5.983 -0.101 1.00 92.81 107 LYS A CA 1
ATOM 752 C C . LYS A 1 107 ? 0.465 6.082 -0.065 1.00 92.81 107 LYS A C 1
ATOM 754 O O . LYS A 1 107 ? -0.082 7.044 -0.591 1.00 92.81 107 LYS A O 1
ATOM 759 N N . ALA A 1 108 ? -0.197 5.141 0.603 1.00 93.50 108 ALA A N 1
ATOM 760 C CA . ALA A 1 108 ? -1.646 5.138 0.770 1.00 93.50 108 ALA A CA 1
ATOM 761 C C . ALA A 1 108 ? -2.137 6.436 1.426 1.00 93.50 108 ALA A C 1
ATOM 763 O O . ALA A 1 108 ? -3.072 7.058 0.931 1.00 93.50 108 ALA A O 1
ATOM 764 N N . LEU A 1 109 ? -1.455 6.897 2.478 1.00 91.31 109 LEU A N 1
ATOM 765 C CA . LEU A 1 109 ? -1.754 8.166 3.135 1.00 91.31 109 LEU A CA 1
ATOM 766 C C . LEU A 1 109 ? -1.595 9.348 2.175 1.00 91.31 109 LEU A C 1
ATOM 768 O O . LEU A 1 109 ? -2.492 10.178 2.085 1.00 91.31 109 LEU A O 1
ATOM 772 N N . THR A 1 110 ? -0.490 9.405 1.427 1.00 88.31 110 THR A N 1
ATOM 773 C CA . THR A 1 110 ? -0.247 10.486 0.458 1.00 88.31 110 THR A CA 1
ATOM 774 C C . THR A 1 110 ? -1.340 10.530 -0.612 1.00 88.31 110 THR A C 1
ATOM 776 O O . THR A 1 110 ? -1.788 11.613 -0.973 1.00 88.31 110 THR A O 1
ATOM 779 N N . ILE A 1 111 ? -1.804 9.370 -1.089 1.00 89.88 111 ILE A N 1
ATOM 780 C CA . ILE A 1 111 ? -2.893 9.266 -2.071 1.00 89.88 111 ILE A CA 1
ATOM 781 C C . ILE A 1 111 ? -4.218 9.743 -1.465 1.00 89.88 111 ILE A C 1
ATOM 783 O O . ILE A 1 111 ? -4.914 10.559 -2.062 1.00 89.88 111 ILE A O 1
ATOM 787 N N . LEU A 1 112 ? -4.565 9.277 -0.262 1.00 87.88 112 LEU A N 1
ATOM 788 C CA . LEU A 1 112 ? -5.819 9.658 0.399 1.00 87.88 112 LEU A CA 1
ATOM 789 C C . LEU A 1 112 ? -5.860 11.142 0.788 1.00 87.88 112 LEU A C 1
ATOM 791 O O . LEU A 1 112 ? -6.936 11.741 0.794 1.00 87.88 112 LEU A O 1
ATOM 795 N N . GLN A 1 113 ? -4.699 11.733 1.081 1.00 84.88 113 GLN A N 1
ATOM 796 C CA . GLN A 1 113 ? -4.539 13.152 1.403 1.00 84.88 113 GLN A CA 1
ATOM 797 C C . GLN A 1 113 ? -4.325 14.042 0.173 1.00 84.88 113 GLN A C 1
ATOM 799 O O . GLN A 1 113 ? -4.294 15.266 0.316 1.00 84.88 113 GLN A O 1
ATOM 804 N N . ALA A 1 114 ? -4.175 13.468 -1.025 1.00 83.31 114 ALA A N 1
ATOM 805 C CA . ALA A 1 114 ? -3.984 14.251 -2.234 1.00 83.31 114 ALA A CA 1
ATOM 806 C C . ALA A 1 114 ? -5.197 15.176 -2.469 1.00 83.31 114 ALA A C 1
ATOM 808 O O . ALA A 1 114 ? -6.349 14.757 -2.282 1.00 83.31 114 ALA A O 1
ATOM 809 N N . PRO A 1 115 ? -4.965 16.444 -2.856 1.00 77.50 115 PRO A N 1
ATOM 810 C CA . PRO A 1 115 ? -6.050 17.363 -3.158 1.00 77.50 115 PRO A CA 1
ATOM 811 C C . PRO A 1 115 ? -6.815 16.880 -4.392 1.00 77.50 115 PRO A C 1
ATOM 813 O O . PRO A 1 115 ? -6.218 16.476 -5.387 1.00 77.50 115 PRO A O 1
ATOM 816 N N . GLY A 1 116 ? -8.142 16.967 -4.327 1.00 77.62 116 GLY A N 1
ATOM 817 C CA . GLY A 1 116 ? -9.031 16.565 -5.411 1.00 77.62 116 GLY A CA 1
ATOM 818 C C . GLY A 1 116 ? -9.726 15.220 -5.185 1.00 77.62 116 GLY A C 1
ATOM 819 O O . GLY A 1 116 ? -9.525 14.552 -4.161 1.00 77.62 116 GLY A O 1
ATOM 820 N N . PRO A 1 117 ? -10.610 14.846 -6.120 1.00 79.38 117 PRO A N 1
ATOM 821 C CA . PRO A 1 117 ? -11.326 13.594 -6.034 1.00 79.38 117 PRO A CA 1
ATOM 822 C C . PRO A 1 117 ? -10.372 12.404 -6.208 1.00 79.38 117 PRO A C 1
ATOM 824 O O . PRO A 1 117 ? -9.521 12.404 -7.092 1.00 79.38 117 PRO A O 1
ATOM 827 N N . LEU A 1 118 ? -10.534 11.370 -5.377 1.00 81.56 118 LEU A N 1
ATOM 828 C CA . LEU A 1 118 ? -10.057 10.021 -5.694 1.00 81.56 118 LEU A CA 1
ATOM 829 C C . LEU A 1 118 ? -10.596 9.631 -7.069 1.00 81.56 118 LEU A C 1
ATOM 831 O O . LEU A 1 118 ? -11.761 9.901 -7.378 1.00 81.56 118 LEU A O 1
ATOM 835 N N . THR A 1 119 ? -9.743 8.994 -7.860 1.00 79.69 119 THR A N 1
ATOM 836 C CA . THR A 1 119 ? -10.059 8.565 -9.218 1.00 79.69 119 THR A CA 1
ATOM 837 C C . THR A 1 119 ? -11.280 7.643 -9.250 1.00 79.69 119 THR A C 1
ATOM 839 O O . THR A 1 119 ? -11.549 6.887 -8.315 1.00 79.69 119 THR A O 1
ATOM 842 N N . SER A 1 120 ? -12.043 7.720 -10.344 1.00 73.19 120 SER A N 1
ATOM 843 C CA . SER A 1 120 ? -13.229 6.885 -10.574 1.00 73.19 120 SER A CA 1
ATOM 844 C C . SER A 1 120 ? -12.895 5.399 -10.743 1.00 73.19 120 SER A C 1
ATOM 846 O O . SER A 1 120 ? -13.768 4.561 -10.554 1.00 73.19 120 SER A O 1
ATOM 848 N N . ASP A 1 121 ? -11.637 5.067 -11.038 1.00 85.94 121 ASP A N 1
ATOM 849 C CA . ASP A 1 121 ? -11.132 3.696 -11.194 1.00 85.94 121 ASP A CA 1
ATOM 850 C C . ASP A 1 121 ? -10.596 3.109 -9.871 1.00 85.94 121 ASP A C 1
ATOM 852 O O . ASP A 1 121 ? -9.550 2.455 -9.812 1.00 85.94 121 ASP A O 1
ATOM 856 N N . ARG A 1 122 ? -11.284 3.407 -8.765 1.00 90.19 122 ARG A N 1
ATOM 857 C CA . ARG A 1 122 ? -10.947 2.870 -7.444 1.00 90.19 122 ARG A CA 1
ATOM 858 C C . ARG A 1 122 ? -11.521 1.457 -7.265 1.00 90.19 122 ARG A C 1
ATOM 860 O O . ARG A 1 122 ? -12.662 1.216 -7.660 1.00 90.19 122 ARG A O 1
ATOM 867 N N . PRO A 1 123 ? -10.786 0.520 -6.638 1.00 94.25 123 PRO A N 1
ATOM 868 C CA . PRO A 1 123 ? -11.310 -0.817 -6.364 1.00 94.25 123 PRO A CA 1
ATOM 869 C C . PRO A 1 123 ? -12.556 -0.765 -5.470 1.00 94.25 123 PRO A C 1
ATOM 871 O O . PRO A 1 123 ? -12.557 -0.052 -4.471 1.00 94.25 123 PRO A O 1
ATOM 874 N N . ALA A 1 124 ? -13.578 -1.579 -5.751 1.00 93.00 124 ALA A N 1
ATOM 875 C CA . ALA A 1 124 ? -14.805 -1.628 -4.938 1.00 93.00 124 ALA A CA 1
ATOM 876 C C . ALA A 1 124 ? -14.530 -1.946 -3.454 1.00 93.00 124 ALA A C 1
ATOM 878 O O . ALA A 1 124 ? -15.204 -1.443 -2.558 1.00 93.00 124 ALA A O 1
ATOM 879 N N . PHE A 1 125 ? -13.487 -2.734 -3.182 1.00 94.62 125 PHE A N 1
ATOM 880 C CA . PHE A 1 125 ? -13.047 -3.033 -1.820 1.00 94.62 125 PHE A CA 1
ATOM 881 C C . PHE A 1 125 ? -12.539 -1.794 -1.061 1.00 94.62 125 PHE A C 1
ATOM 883 O O . PHE A 1 125 ? -12.694 -1.710 0.155 1.00 94.62 125 PHE A O 1
ATOM 890 N N . LEU A 1 126 ? -11.979 -0.799 -1.762 1.00 94.50 126 LEU A N 1
ATOM 891 C CA . LEU A 1 126 ? -11.624 0.475 -1.139 1.00 94.50 126 LEU A CA 1
ATOM 892 C C . LEU A 1 126 ? -12.879 1.174 -0.608 1.00 94.50 126 LEU A C 1
ATOM 894 O O . LEU A 1 126 ? -12.868 1.670 0.511 1.00 94.50 126 LEU A O 1
ATOM 898 N N . ASP A 1 127 ? -13.979 1.153 -1.357 1.00 92.69 127 ASP A N 1
ATOM 899 C CA . ASP A 1 127 ? -15.226 1.814 -0.955 1.00 92.69 127 ASP A CA 1
ATOM 900 C C . ASP A 1 127 ? -15.842 1.186 0.289 1.00 92.69 127 ASP A C 1
ATOM 902 O O . ASP A 1 127 ? -16.370 1.901 1.142 1.00 92.69 127 ASP A O 1
ATOM 906 N N . GLN A 1 128 ? -15.693 -0.129 0.441 1.00 93.31 128 GLN A N 1
ATOM 907 C CA . GLN A 1 128 ? -16.049 -0.825 1.671 1.00 93.31 128 GLN A CA 1
ATOM 908 C C . GLN A 1 128 ? -15.227 -0.312 2.861 1.00 93.31 128 GLN A C 1
ATOM 910 O O . GLN A 1 128 ? -15.817 0.039 3.880 1.00 93.31 128 GLN A O 1
ATOM 915 N N . ILE A 1 129 ? -13.897 -0.215 2.728 1.00 94.38 129 ILE A N 1
ATOM 916 C CA . ILE A 1 129 ? -13.020 0.303 3.793 1.00 94.38 129 ILE A CA 1
ATOM 917 C C . ILE A 1 129 ? -13.406 1.739 4.152 1.00 94.38 129 ILE A C 1
ATOM 919 O O . ILE A 1 129 ? -13.548 2.061 5.327 1.00 94.38 129 ILE A O 1
ATOM 923 N N . LEU A 1 130 ? -13.590 2.601 3.147 1.00 92.12 130 LEU A N 1
ATOM 924 C CA . LEU A 1 130 ? -13.941 4.005 3.360 1.00 92.12 130 LEU A CA 1
ATOM 925 C C . LEU A 1 130 ? -15.311 4.152 4.036 1.00 92.12 130 LEU A C 1
ATOM 927 O O . LEU A 1 130 ? -15.492 5.036 4.867 1.00 92.12 130 LEU A O 1
ATOM 931 N N . THR A 1 131 ? -16.265 3.276 3.719 1.00 92.00 131 THR A N 1
ATOM 932 C CA . THR A 1 131 ? -17.577 3.254 4.380 1.00 92.00 131 THR A CA 1
ATOM 933 C C . THR A 1 131 ? -17.456 2.769 5.826 1.00 92.00 131 THR A C 1
ATOM 935 O O . THR A 1 131 ? -18.016 3.387 6.727 1.00 92.00 131 THR A O 1
ATOM 938 N N . GLU A 1 132 ? -16.689 1.701 6.066 1.00 93.25 132 GLU A N 1
ATOM 939 C CA . GLU A 1 132 ? -16.458 1.128 7.400 1.00 93.25 132 GLU A CA 1
ATOM 940 C C . GLU A 1 132 ? -15.799 2.132 8.355 1.00 93.25 132 GLU A C 1
ATOM 942 O O . GLU A 1 132 ? -16.143 2.192 9.533 1.00 93.25 132 GLU A O 1
ATOM 947 N N . THR A 1 133 ? -14.873 2.949 7.853 1.00 91.12 133 THR A N 1
ATOM 948 C CA . THR A 1 133 ? -14.142 3.938 8.658 1.00 91.12 133 THR A CA 1
ATOM 949 C C . THR A 1 133 ? -14.862 5.278 8.772 1.00 91.12 133 THR A C 1
ATOM 951 O O . THR A 1 133 ? -14.311 6.209 9.364 1.00 91.12 133 THR A O 1
ATOM 954 N N . ASN A 1 134 ? -16.068 5.391 8.198 1.00 88.31 134 ASN A N 1
ATOM 955 C CA . ASN A 1 134 ? -16.783 6.652 8.011 1.00 88.31 134 ASN A CA 1
ATOM 956 C C . ASN A 1 134 ? -15.867 7.735 7.408 1.00 88.31 134 ASN A C 1
ATOM 958 O O . ASN A 1 134 ? -15.844 8.889 7.846 1.00 88.31 134 ASN A O 1
ATOM 962 N N . TRP A 1 135 ? -15.042 7.330 6.438 1.00 85.25 135 TRP A N 1
ATOM 963 C CA . TRP A 1 135 ? -14.113 8.222 5.773 1.00 85.25 135 TRP A CA 1
ATOM 964 C C . TRP A 1 135 ? -14.895 9.307 5.033 1.00 85.25 135 TRP A C 1
ATOM 966 O O . TRP A 1 135 ? -15.761 8.988 4.210 1.00 85.25 135 TRP A O 1
ATOM 976 N N . PRO A 1 136 ? -14.589 10.592 5.268 1.00 75.12 136 PRO A N 1
ATOM 977 C CA . PRO A 1 136 ? -15.354 11.675 4.683 1.00 75.12 136 PRO A CA 1
ATOM 978 C C . PRO A 1 136 ? -15.302 11.618 3.158 1.00 75.12 136 PRO A C 1
ATOM 980 O O . PRO A 1 136 ? -14.235 11.580 2.530 1.00 75.12 136 PRO A O 1
ATOM 983 N N . THR A 1 137 ? -16.484 11.654 2.549 1.00 65.81 137 THR A N 1
ATOM 984 C CA . THR A 1 137 ? -16.626 11.836 1.109 1.00 65.81 137 THR A CA 1
ATOM 985 C C . THR A 1 137 ? -16.045 13.199 0.709 1.00 65.81 137 THR A C 1
ATOM 987 O O . THR A 1 137 ? -16.014 14.161 1.482 1.00 65.81 137 THR A O 1
ATOM 990 N N . GLN A 1 138 ? -15.491 13.264 -0.502 1.00 58.41 138 GLN A N 1
ATOM 991 C CA . GLN A 1 138 ? -14.575 14.323 -0.959 1.00 58.41 138 GLN A CA 1
ATOM 992 C C . GLN A 1 138 ? -15.112 15.755 -0.820 1.00 58.41 138 GLN A C 1
ATOM 994 O O . GLN A 1 138 ? -14.312 16.674 -0.666 1.00 58.41 138 GLN A O 1
ATOM 999 N N . ALA A 1 139 ? -16.436 15.945 -0.833 1.00 51.19 139 ALA A N 1
ATOM 1000 C CA . ALA A 1 139 ? -17.084 17.252 -0.718 1.00 51.19 139 ALA A CA 1
ATOM 1001 C C . ALA A 1 139 ? -16.819 17.962 0.624 1.00 51.19 139 ALA A C 1
ATOM 1003 O O . ALA A 1 139 ? -16.973 19.175 0.719 1.00 51.19 139 ALA A O 1
ATOM 1004 N N . THR A 1 140 ? -16.395 17.220 1.649 1.00 54.06 140 THR A N 1
ATOM 1005 C CA . THR A 1 140 ? -16.243 17.721 3.022 1.00 54.06 140 THR A CA 1
ATOM 1006 C C . THR A 1 140 ? -14.827 17.619 3.569 1.00 54.06 140 THR A C 1
ATOM 1008 O O . THR A 1 140 ? -14.653 17.800 4.769 1.00 54.06 140 THR A O 1
ATOM 1011 N N . ARG A 1 141 ? -13.800 17.340 2.745 1.00 59.59 141 ARG A N 1
ATOM 1012 C CA . ARG A 1 141 ? -12.413 17.294 3.242 1.00 59.59 141 ARG A CA 1
ATOM 1013 C C . ARG A 1 141 ? -12.007 18.679 3.762 1.00 59.59 141 ARG A C 1
ATOM 1015 O O . ARG A 1 141 ? -11.775 19.579 2.954 1.00 59.59 141 ARG A O 1
ATOM 1022 N N . PRO A 1 142 ? -11.866 18.877 5.082 1.00 52.75 142 PRO A N 1
ATOM 1023 C CA . PRO A 1 142 ? -11.289 20.099 5.601 1.00 52.75 142 PRO A CA 1
ATOM 1024 C C . PRO A 1 142 ? -9.822 20.119 5.171 1.00 52.75 142 PRO A C 1
ATOM 1026 O O . PRO A 1 142 ? -9.131 19.104 5.287 1.00 52.75 142 PRO A O 1
ATOM 1029 N N . HIS A 1 143 ? -9.305 21.280 4.769 1.00 53.84 143 HIS A N 1
ATOM 1030 C CA . HIS A 1 143 ? -7.879 21.479 4.461 1.00 53.84 143 HIS A CA 1
ATOM 1031 C C . HIS A 1 143 ? -6.917 21.117 5.622 1.00 53.84 143 HIS A C 1
ATOM 1033 O O . HIS A 1 143 ? -5.701 21.165 5.456 1.00 53.84 143 HIS A O 1
ATOM 1039 N N . HIS A 1 144 ? -7.447 20.723 6.787 1.00 51.00 144 HIS A N 1
ATOM 1040 C CA . HIS A 1 144 ? -6.724 20.392 8.012 1.00 51.00 144 HIS A CA 1
ATOM 1041 C C . HIS A 1 144 ? -6.961 18.964 8.526 1.00 51.00 144 HIS A C 1
ATOM 1043 O O . HIS A 1 144 ? -6.767 18.719 9.720 1.00 51.00 144 HIS A O 1
ATOM 1049 N N . GLN A 1 145 ? -7.373 18.007 7.684 1.00 55.09 145 GLN A N 1
ATOM 1050 C CA . GLN A 1 145 ? -7.286 16.594 8.072 1.00 55.09 145 GLN A CA 1
ATOM 1051 C C . GLN A 1 145 ? -5.821 16.217 8.289 1.00 55.09 145 GLN A C 1
ATOM 1053 O O . GLN A 1 145 ? -5.060 15.931 7.366 1.00 55.09 145 GLN A O 1
ATOM 1058 N N . SER A 1 146 ? -5.425 16.297 9.556 1.00 60.06 146 SER A N 1
ATOM 1059 C CA . SER A 1 146 ? -4.128 15.865 10.034 1.00 60.06 146 SER A CA 1
ATOM 1060 C C . SER A 1 146 ? -3.963 14.383 9.721 1.00 60.06 146 SER A C 1
ATOM 1062 O O . SER A 1 146 ? -4.910 13.609 9.843 1.00 60.06 146 SER A O 1
ATOM 1064 N N . SER A 1 147 ? -2.738 13.961 9.414 1.00 58.84 147 SER A N 1
ATOM 1065 C CA . SER A 1 147 ? -2.351 12.544 9.369 1.00 58.84 147 SER A CA 1
ATOM 1066 C C . SER A 1 147 ? -2.622 11.787 10.681 1.00 58.84 147 SER A C 1
ATOM 1068 O O . SER A 1 147 ? -2.421 10.579 10.738 1.00 58.84 147 SER A O 1
ATOM 1070 N N . ALA A 1 148 ? -3.060 12.496 11.725 1.00 65.12 148 ALA A N 1
ATOM 1071 C CA . ALA A 1 148 ? -3.491 11.973 13.010 1.00 65.12 148 ALA A CA 1
ATOM 1072 C C . ALA A 1 148 ? -5.007 11.701 13.128 1.00 65.12 148 ALA A C 1
ATOM 1074 O O . ALA A 1 148 ? -5.449 11.345 14.217 1.00 65.12 148 ALA A O 1
ATOM 1075 N N . ASP A 1 149 ? -5.825 11.894 12.083 1.00 80.50 149 ASP A N 1
ATOM 1076 C CA . ASP A 1 149 ? -7.250 11.547 12.177 1.00 80.50 149 ASP A CA 1
ATOM 1077 C C . ASP A 1 149 ? -7.447 10.021 12.215 1.00 80.50 149 ASP A C 1
ATOM 1079 O O . ASP A 1 149 ? -6.923 9.287 11.372 1.00 80.50 149 ASP A O 1
ATOM 1083 N N . ALA A 1 150 ? -8.216 9.543 13.195 1.00 84.50 150 ALA A N 1
ATOM 1084 C CA . ALA A 1 150 ? -8.396 8.121 13.473 1.00 84.50 150 ALA A CA 1
ATOM 1085 C C . ALA A 1 150 ? -9.033 7.383 12.288 1.00 84.50 150 ALA A C 1
ATOM 1087 O O . ALA A 1 150 ? -8.604 6.278 11.957 1.00 84.50 150 ALA A O 1
ATOM 1088 N N . SER A 1 151 ? -9.983 8.023 11.595 1.00 87.94 151 SER A N 1
ATOM 1089 C CA . SER A 1 151 ? -10.599 7.479 10.377 1.00 87.94 151 SER A CA 1
ATOM 1090 C C . SER A 1 151 ? -9.560 7.256 9.264 1.00 87.94 151 SER A C 1
ATOM 1092 O O . SER A 1 151 ? -9.589 6.231 8.581 1.00 87.94 151 SER A O 1
ATOM 1094 N N . THR A 1 152 ? -8.579 8.167 9.145 1.00 88.69 152 THR A N 1
ATOM 1095 C CA . THR A 1 152 ? -7.482 8.084 8.161 1.00 88.69 152 THR A CA 1
ATOM 1096 C C . THR A 1 152 ? -6.589 6.918 8.491 1.00 88.69 152 THR A C 1
ATOM 1098 O O . THR A 1 152 ? -6.284 6.097 7.630 1.00 88.69 152 THR A O 1
ATOM 1101 N N . ILE A 1 153 ? -6.166 6.848 9.751 1.00 89.94 153 ILE A N 1
ATOM 1102 C CA . ILE A 1 153 ? -5.254 5.815 10.222 1.00 89.94 153 ILE A CA 1
ATOM 1103 C C . ILE A 1 153 ? -5.909 4.445 10.061 1.00 89.94 153 ILE A C 1
ATOM 1105 O O . ILE A 1 153 ? -5.265 3.535 9.543 1.00 89.94 153 ILE A O 1
ATOM 1109 N N . ALA A 1 154 ? -7.184 4.305 10.424 1.00 92.88 154 ALA A N 1
ATOM 1110 C CA . ALA A 1 154 ? -7.943 3.070 10.259 1.00 92.88 154 ALA A CA 1
ATOM 1111 C C . ALA A 1 154 ? -8.055 2.656 8.781 1.00 92.88 154 ALA A C 1
ATOM 1113 O O . ALA A 1 154 ? -7.735 1.515 8.442 1.00 92.88 154 ALA A O 1
ATOM 1114 N N . ALA A 1 155 ? -8.417 3.589 7.891 1.00 93.62 155 ALA A N 1
ATOM 1115 C CA . ALA A 1 155 ? -8.531 3.325 6.456 1.00 93.62 155 ALA A CA 1
ATOM 1116 C C . ALA A 1 155 ? -7.187 2.932 5.831 1.00 93.62 155 ALA A C 1
ATOM 1118 O O . ALA A 1 155 ? -7.093 1.914 5.146 1.00 93.62 155 ALA A O 1
ATOM 1119 N N . VAL A 1 156 ? -6.127 3.701 6.105 1.00 94.75 156 VAL A N 1
ATOM 1120 C CA . VAL A 1 156 ? -4.767 3.408 5.633 1.00 94.75 156 VAL A CA 1
ATOM 1121 C C . VAL A 1 156 ? -4.309 2.052 6.152 1.00 94.75 156 VAL A C 1
ATOM 1123 O O . VAL A 1 156 ? -3.771 1.261 5.384 1.00 94.75 156 VAL A O 1
ATOM 1126 N N . THR A 1 157 ? -4.548 1.753 7.426 1.00 96.19 157 THR A N 1
ATOM 1127 C CA . THR A 1 157 ? -4.155 0.481 8.038 1.00 96.19 157 THR A CA 1
ATOM 1128 C C . THR A 1 157 ? -4.831 -0.698 7.342 1.00 96.19 157 THR A C 1
ATOM 1130 O O . THR A 1 157 ? -4.141 -1.614 6.895 1.00 96.19 157 THR A O 1
ATOM 1133 N N . ALA A 1 158 ? -6.154 -0.657 7.163 1.00 96.88 158 ALA A N 1
ATOM 1134 C CA . ALA A 1 158 ? -6.890 -1.703 6.452 1.00 96.88 158 ALA A CA 1
ATOM 1135 C C . ALA A 1 158 ? -6.377 -1.901 5.014 1.00 96.88 158 ALA A C 1
ATOM 1137 O O . ALA A 1 158 ? -6.107 -3.025 4.578 1.00 96.88 158 ALA A O 1
ATOM 1138 N N . LEU A 1 159 ? -6.160 -0.799 4.298 1.00 96.56 159 LEU A N 1
ATOM 1139 C CA . LEU A 1 159 ? -5.701 -0.786 2.910 1.00 96.56 159 LEU A CA 1
ATOM 1140 C C . LEU A 1 159 ? -4.287 -1.374 2.775 1.00 96.56 159 LEU A C 1
ATOM 1142 O O . LEU A 1 159 ? -4.038 -2.241 1.934 1.00 96.56 159 LEU A O 1
ATOM 1146 N N . VAL A 1 160 ? -3.367 -0.957 3.645 1.00 96.88 160 VAL A N 1
ATOM 1147 C CA . VAL A 1 160 ? -1.978 -1.432 3.666 1.00 96.88 160 VAL A CA 1
ATOM 1148 C C . VAL A 1 160 ? -1.901 -2.909 4.011 1.00 96.88 160 VAL A C 1
ATOM 1150 O O . VAL A 1 160 ? -1.179 -3.643 3.339 1.00 96.88 160 VAL A O 1
ATOM 1153 N N . MET A 1 161 ? -2.648 -3.367 5.017 1.00 97.31 161 MET A N 1
ATOM 1154 C CA . MET A 1 161 ? -2.619 -4.778 5.403 1.00 97.31 161 MET A CA 1
ATOM 1155 C C . MET A 1 161 ? -3.179 -5.679 4.301 1.00 97.31 161 MET A C 1
ATOM 1157 O O . MET A 1 161 ? -2.630 -6.756 4.060 1.00 97.31 161 MET A O 1
ATOM 1161 N N . THR A 1 162 ? -4.187 -5.212 3.565 1.00 96.88 162 THR A N 1
ATOM 1162 C CA . THR A 1 162 ? -4.704 -5.899 2.371 1.00 96.88 162 THR A CA 1
ATOM 1163 C C . THR A 1 162 ? -3.630 -5.980 1.276 1.00 96.88 162 THR A C 1
ATOM 1165 O O . THR A 1 162 ? -3.313 -7.061 0.778 1.00 96.88 162 THR A O 1
ATOM 1168 N N . ALA A 1 163 ? -2.983 -4.856 0.944 1.00 96.81 163 ALA A N 1
ATOM 1169 C CA . ALA A 1 163 ? -1.927 -4.803 -0.074 1.00 96.81 163 ALA A CA 1
ATOM 1170 C C . ALA A 1 163 ? -0.683 -5.643 0.287 1.00 96.81 163 ALA A C 1
ATOM 1172 O O . ALA A 1 163 ? -0.081 -6.289 -0.574 1.00 96.81 163 ALA A O 1
ATOM 1173 N N . HIS A 1 164 ? -0.306 -5.659 1.567 1.00 95.75 164 HIS A N 1
ATOM 1174 C CA . HIS A 1 164 ? 0.837 -6.414 2.082 1.00 95.75 164 HIS A CA 1
ATOM 1175 C C . HIS A 1 164 ? 0.597 -7.933 2.036 1.00 95.75 164 HIS A C 1
ATOM 1177 O O . HIS A 1 164 ? 1.529 -8.715 1.863 1.00 95.75 164 HIS A O 1
ATOM 1183 N N . THR A 1 165 ? -0.655 -8.378 2.142 1.00 93.62 165 THR A N 1
ATOM 1184 C CA . THR A 1 165 ? -0.998 -9.802 2.234 1.00 93.62 165 THR A CA 1
ATOM 1185 C C . THR A 1 165 ? -1.199 -10.425 0.863 1.00 93.62 165 THR A C 1
ATOM 1187 O O . THR A 1 165 ? -2.300 -10.387 0.339 1.00 93.62 165 THR A O 1
ATOM 1190 N N . ALA A 1 166 ? -0.179 -11.074 0.300 1.00 90.19 166 ALA A N 1
ATOM 1191 C CA . ALA A 1 166 ? -0.290 -11.692 -1.029 1.00 90.19 166 ALA A CA 1
ATOM 1192 C C . ALA A 1 166 ? -1.420 -12.740 -1.162 1.00 90.19 166 ALA A C 1
ATOM 1194 O O . ALA A 1 166 ? -1.930 -12.942 -2.258 1.00 90.19 166 ALA A O 1
ATOM 1195 N N . ALA A 1 167 ? -1.814 -13.391 -0.061 1.00 93.19 167 ALA A N 1
ATOM 1196 C CA . ALA A 1 167 ? -2.921 -14.351 -0.034 1.00 93.19 167 ALA A CA 1
ATOM 1197 C C . ALA A 1 167 ? -4.318 -13.698 -0.048 1.00 93.19 167 ALA A C 1
ATOM 1199 O O . ALA A 1 167 ? -5.309 -14.396 -0.244 1.00 93.19 167 ALA A O 1
ATOM 1200 N N . ASP A 1 168 ? -4.413 -12.385 0.184 1.00 94.00 168 ASP A N 1
ATOM 1201 C CA . ASP A 1 168 ? -5.687 -11.672 0.156 1.00 94.00 168 ASP A CA 1
ATOM 1202 C C . ASP A 1 168 ? -6.148 -11.478 -1.304 1.00 94.00 168 ASP A C 1
ATOM 1204 O O . ASP A 1 168 ? -5.367 -10.992 -2.132 1.00 94.00 168 ASP A O 1
ATOM 1208 N N . PRO A 1 169 ? -7.402 -11.827 -1.652 1.00 95.38 169 PRO A N 1
ATOM 1209 C CA . PRO A 1 169 ? -7.901 -11.733 -3.026 1.00 95.38 169 PRO A CA 1
ATOM 1210 C C . PRO A 1 169 ? -7.902 -10.298 -3.580 1.00 95.38 169 PRO A C 1
ATOM 1212 O O . PRO A 1 169 ? -7.783 -10.099 -4.790 1.00 95.38 169 PRO A O 1
ATOM 1215 N N . ASN A 1 170 ? -7.988 -9.288 -2.713 1.00 96.06 170 ASN A N 1
ATOM 1216 C CA . ASN A 1 170 ? -7.973 -7.876 -3.086 1.00 96.06 170 ASN A CA 1
ATOM 1217 C C . ASN A 1 170 ? -6.555 -7.290 -3.115 1.00 96.06 170 ASN A C 1
ATOM 1219 O O . ASN A 1 170 ? -6.363 -6.159 -3.571 1.00 96.06 170 ASN A O 1
ATOM 1223 N N . SER A 1 171 ? -5.543 -8.045 -2.675 1.00 95.62 171 SER A N 1
ATOM 1224 C CA . SER A 1 171 ? -4.167 -7.562 -2.541 1.00 95.62 171 SER A CA 1
ATOM 1225 C C . SER A 1 171 ? -3.599 -7.007 -3.845 1.00 95.62 171 SER A C 1
ATOM 1227 O O . SER A 1 171 ? -2.958 -5.956 -3.850 1.00 95.62 171 SER A O 1
ATOM 1229 N N . GLY A 1 172 ? -3.838 -7.703 -4.962 1.00 95.12 172 GLY A N 1
ATOM 1230 C CA . GLY A 1 172 ? -3.387 -7.272 -6.287 1.00 95.12 172 GLY A CA 1
ATOM 1231 C C . GLY A 1 172 ? -4.023 -5.950 -6.709 1.00 95.12 172 GLY A C 1
ATOM 1232 O O . GLY A 1 172 ? -3.312 -5.012 -7.054 1.00 95.12 172 GLY A O 1
ATOM 1233 N N . GLN A 1 173 ? -5.350 -5.846 -6.597 1.00 95.75 173 GLN A N 1
ATOM 1234 C CA . GLN A 1 173 ? -6.105 -4.658 -7.009 1.00 95.75 173 GLN A CA 1
ATOM 1235 C C . GLN A 1 173 ? -5.729 -3.421 -6.186 1.00 95.75 173 GLN A C 1
ATOM 1237 O O . GLN A 1 173 ? -5.512 -2.346 -6.744 1.00 95.75 173 GLN A O 1
ATOM 1242 N N . ILE A 1 174 ? -5.601 -3.573 -4.864 1.00 96.44 174 ILE A N 1
ATOM 1243 C CA . ILE A 1 174 ? -5.218 -2.469 -3.979 1.00 96.44 174 ILE A CA 1
ATOM 1244 C C . ILE A 1 174 ? -3.769 -2.044 -4.233 1.00 96.44 174 ILE A C 1
ATOM 1246 O O . ILE A 1 174 ? -3.495 -0.848 -4.322 1.00 96.44 174 ILE A O 1
ATOM 1250 N N . LEU A 1 175 ? -2.836 -2.988 -4.401 1.00 95.94 175 LEU A N 1
ATOM 1251 C CA . LEU A 1 175 ? -1.447 -2.647 -4.713 1.00 95.94 175 LEU A CA 1
ATOM 1252 C C . LEU A 1 175 ? -1.328 -1.937 -6.069 1.00 95.94 175 LEU A C 1
ATOM 1254 O O . LEU A 1 175 ? -0.639 -0.922 -6.160 1.00 95.94 175 LEU A O 1
ATOM 1258 N N . ALA A 1 176 ? -2.023 -2.431 -7.097 1.00 94.12 176 ALA A N 1
ATOM 1259 C CA . ALA A 1 176 ? -2.084 -1.811 -8.418 1.00 94.12 176 ALA A CA 1
ATOM 1260 C C . ALA A 1 176 ? -2.606 -0.371 -8.343 1.00 94.12 176 ALA A C 1
ATOM 1262 O O . ALA A 1 176 ? -2.040 0.538 -8.955 1.00 94.12 176 ALA A O 1
ATOM 1263 N N . TRP A 1 177 ? -3.660 -0.148 -7.554 1.00 95.12 177 TRP A N 1
ATOM 1264 C CA . TRP A 1 177 ? -4.201 1.182 -7.293 1.00 95.12 177 TRP A CA 1
ATOM 1265 C C . TRP A 1 177 ? -3.177 2.088 -6.589 1.00 95.12 177 TRP A C 1
ATOM 1267 O O . TRP A 1 177 ? -2.890 3.168 -7.101 1.00 95.12 177 TRP A O 1
ATOM 1277 N N . ILE A 1 178 ? -2.524 1.628 -5.509 1.00 94.31 178 ILE A N 1
ATOM 1278 C CA . ILE A 1 178 ? -1.471 2.401 -4.818 1.00 94.31 178 ILE A CA 1
ATOM 1279 C C . ILE A 1 178 ? -0.353 2.798 -5.791 1.00 94.31 178 ILE A C 1
ATOM 1281 O O . ILE A 1 178 ? 0.063 3.950 -5.822 1.00 94.31 178 ILE A O 1
ATOM 1285 N N . VAL A 1 179 ? 0.163 1.855 -6.586 1.00 92.50 179 VAL A N 1
ATOM 1286 C CA . VAL A 1 179 ? 1.287 2.101 -7.510 1.00 92.50 179 VAL A CA 1
ATOM 1287 C C . VAL A 1 179 ? 0.911 3.093 -8.616 1.00 92.50 179 VAL A C 1
ATOM 1289 O O . VAL A 1 179 ? 1.757 3.860 -9.090 1.00 92.50 179 VAL A O 1
ATOM 1292 N N . ARG A 1 180 ? -0.348 3.072 -9.052 1.00 90.50 180 ARG A N 1
ATOM 1293 C CA . ARG A 1 180 ? -0.866 3.952 -10.098 1.00 90.50 180 ARG A CA 1
ATOM 1294 C C . ARG A 1 180 ? -1.068 5.377 -9.601 1.00 90.50 180 ARG A C 1
ATOM 1296 O O . ARG A 1 180 ? -0.596 6.294 -10.269 1.00 90.50 180 ARG A O 1
ATOM 1303 N N . GLU A 1 181 ? -1.718 5.514 -8.449 1.00 90.19 181 GLU A N 1
ATOM 1304 C CA . GLU A 1 181 ? -2.136 6.791 -7.863 1.00 90.19 181 GLU A CA 1
ATOM 1305 C C . GLU A 1 181 ? -1.044 7.480 -7.040 1.00 90.19 181 GLU A C 1
ATOM 1307 O O . GLU A 1 181 ? -1.179 8.661 -6.730 1.00 90.19 181 GLU A O 1
ATOM 1312 N N . ASP A 1 182 ? 0.038 6.779 -6.677 1.00 88.06 182 ASP A N 1
ATOM 1313 C CA . ASP A 1 182 ? 1.174 7.374 -5.966 1.00 88.06 182 ASP A CA 1
ATOM 1314 C C . ASP A 1 182 ? 1.631 8.654 -6.699 1.00 88.06 182 ASP A C 1
ATOM 1316 O O . ASP A 1 182 ? 2.056 8.555 -7.853 1.00 88.06 182 ASP A O 1
ATOM 1320 N N . PRO A 1 183 ? 1.550 9.848 -6.069 1.00 73.00 183 PRO A N 1
ATOM 1321 C CA . PRO A 1 183 ? 1.841 11.131 -6.711 1.00 73.00 183 PRO A CA 1
ATOM 1322 C C . PRO A 1 183 ? 3.331 11.496 -6.677 1.00 73.00 183 PRO A C 1
ATOM 1324 O O . PRO A 1 183 ? 3.759 12.443 -7.341 1.00 73.00 183 PRO A O 1
ATOM 1327 N N . TYR A 1 184 ? 4.168 10.728 -5.968 1.00 66.88 184 TYR A N 1
ATOM 1328 C CA . TYR A 1 184 ? 5.625 10.912 -5.950 1.00 66.88 184 TYR A CA 1
ATOM 1329 C C . TYR A 1 184 ? 6.321 10.906 -7.339 1.00 66.88 184 TYR A C 1
ATOM 1331 O O . TYR A 1 184 ? 7.393 11.516 -7.473 1.00 66.88 184 TYR A O 1
ATOM 1339 N N . PRO A 1 185 ? 5.766 10.282 -8.402 1.00 57.31 185 PRO A N 1
ATOM 1340 C CA . PRO A 1 185 ? 6.242 10.419 -9.761 1.00 57.31 185 PRO A CA 1
ATOM 1341 C C . PRO A 1 185 ? 5.706 11.652 -10.529 1.00 57.31 185 PRO A C 1
ATOM 1343 O O . PRO A 1 185 ? 6.122 11.858 -11.660 1.00 57.31 185 PRO A O 1
ATOM 1346 N N . LEU A 1 186 ? 4.817 12.493 -9.998 1.00 49.03 186 LEU A N 1
ATOM 1347 C CA . LEU A 1 186 ? 4.179 13.554 -10.804 1.00 49.03 186 LEU A CA 1
ATOM 1348 C C . LEU A 1 186 ? 4.846 14.933 -10.696 1.00 49.03 186 LEU A C 1
ATOM 1350 O O . LEU A 1 186 ? 4.639 15.773 -11.560 1.00 49.03 186 LEU A O 1
ATOM 1354 N N . VAL A 1 187 ? 5.698 15.169 -9.690 1.00 52.91 187 VAL A N 1
ATOM 1355 C CA . VAL A 1 187 ? 6.327 16.495 -9.481 1.00 52.91 187 VAL A CA 1
ATOM 1356 C C . VAL A 1 187 ? 7.392 16.834 -10.541 1.00 52.91 187 VAL A C 1
ATOM 1358 O O . VAL A 1 187 ? 7.702 18.001 -10.736 1.00 52.91 187 VAL A O 1
ATOM 1361 N N . ASN A 1 188 ? 7.936 15.842 -11.258 1.00 49.25 188 ASN A N 1
ATOM 1362 C CA . ASN A 1 188 ? 8.893 16.068 -12.348 1.00 49.25 188 ASN A CA 1
ATOM 1363 C C . ASN A 1 188 ? 8.418 15.311 -13.593 1.00 49.25 188 ASN A C 1
ATOM 1365 O O . ASN A 1 188 ? 8.187 14.112 -13.487 1.00 49.25 188 ASN A O 1
ATOM 1369 N N . ASP A 1 189 ? 8.364 15.980 -14.746 1.00 52.94 189 ASP A N 1
ATOM 1370 C CA . ASP A 1 189 ? 7.713 15.651 -16.036 1.00 52.94 189 ASP A CA 1
ATOM 1371 C C . ASP A 1 189 ? 7.971 14.283 -16.727 1.00 52.94 189 ASP A C 1
ATOM 1373 O O . ASP A 1 189 ? 7.672 14.127 -17.906 1.00 52.94 189 ASP A O 1
ATOM 1377 N N . ARG A 1 190 ? 8.540 13.290 -16.031 1.00 55.34 190 ARG A N 1
ATOM 1378 C CA . ARG A 1 190 ? 8.603 11.833 -16.312 1.00 55.34 190 ARG A CA 1
ATOM 1379 C C . ARG A 1 190 ? 9.722 11.264 -15.438 1.00 55.34 190 ARG A C 1
ATOM 1381 O O . ARG A 1 190 ? 10.870 11.160 -15.885 1.00 55.34 190 ARG A O 1
ATOM 1388 N N . PRO A 1 191 ? 9.476 10.893 -14.179 1.00 60.16 191 PRO A N 1
ATOM 1389 C CA . PRO A 1 191 ? 10.522 10.275 -13.397 1.00 60.16 191 PRO A CA 1
ATOM 1390 C C . PRO A 1 191 ? 10.791 8.900 -13.975 1.00 60.16 191 PRO A C 1
ATOM 1392 O O . PRO A 1 191 ? 9.913 8.042 -14.049 1.00 60.16 191 PRO A O 1
ATOM 1395 N N . GLY A 1 192 ? 12.044 8.697 -14.370 1.00 70.50 192 GLY A N 1
ATOM 1396 C CA . GLY A 1 192 ? 12.505 7.387 -14.782 1.00 70.50 192 GLY A CA 1
ATOM 1397 C C . GLY A 1 192 ? 12.196 6.343 -13.699 1.00 70.50 192 GLY A C 1
ATOM 1398 O O . GLY A 1 192 ? 12.202 6.657 -12.502 1.00 70.50 192 GLY A O 1
ATOM 1399 N N . PRO A 1 193 ? 11.980 5.082 -14.090 1.00 73.12 193 PRO A N 1
ATOM 1400 C CA . PRO A 1 193 ? 11.538 4.020 -13.186 1.00 73.12 193 PRO A CA 1
ATOM 1401 C C . PRO A 1 193 ? 12.451 3.797 -11.981 1.00 73.12 193 PRO A C 1
ATOM 1403 O O . PRO A 1 193 ? 11.988 3.420 -10.910 1.00 73.12 193 PRO A O 1
ATOM 1406 N N . GLY A 1 194 ? 13.739 4.128 -12.104 1.00 79.38 194 GLY A N 1
ATOM 1407 C CA . GLY A 1 194 ? 14.673 4.098 -10.982 1.00 79.38 194 GLY A CA 1
ATOM 1408 C C . GLY A 1 194 ? 14.275 5.005 -9.810 1.00 79.38 194 GLY A C 1
ATOM 1409 O O . GLY A 1 194 ? 14.582 4.668 -8.669 1.00 79.38 194 GLY A O 1
ATOM 1410 N N . ARG A 1 195 ? 13.576 6.128 -10.045 1.00 81.75 195 ARG A N 1
ATOM 1411 C CA . ARG A 1 195 ? 13.104 7.013 -8.964 1.00 81.75 195 ARG A CA 1
ATOM 1412 C C . ARG A 1 195 ? 11.905 6.414 -8.237 1.00 81.75 195 ARG A C 1
ATOM 1414 O O . ARG A 1 195 ? 11.899 6.433 -7.010 1.00 81.75 195 ARG A O 1
ATOM 1421 N N . VAL A 1 196 ? 10.951 5.839 -8.975 1.00 82.75 196 VAL A N 1
ATOM 1422 C CA . VAL A 1 196 ? 9.813 5.117 -8.386 1.00 82.75 196 VAL A CA 1
ATOM 1423 C C . VAL A 1 196 ? 10.345 3.976 -7.525 1.00 82.75 196 VAL A C 1
ATOM 1425 O O . VAL A 1 196 ? 10.101 3.955 -6.322 1.00 82.75 196 VAL A O 1
ATOM 1428 N N . LEU A 1 197 ? 11.195 3.114 -8.088 1.00 86.62 197 LEU A N 1
ATOM 1429 C CA . LEU A 1 197 ? 11.775 1.965 -7.382 1.00 86.62 197 LEU A CA 1
ATOM 1430 C C . LEU A 1 197 ? 12.635 2.356 -6.175 1.00 86.62 197 LEU A C 1
ATOM 1432 O O . LEU A 1 197 ? 12.705 1.605 -5.208 1.00 86.62 197 LEU A O 1
ATOM 1436 N N . ARG A 1 198 ? 13.246 3.548 -6.169 1.00 87.56 198 ARG A N 1
ATOM 1437 C CA . ARG A 1 198 ? 13.993 4.043 -5.002 1.00 87.56 198 ARG A CA 1
ATOM 1438 C C . ARG A 1 198 ? 13.100 4.211 -3.772 1.00 87.56 198 ARG A C 1
ATOM 1440 O O . ARG A 1 198 ? 13.577 3.970 -2.668 1.00 87.56 198 ARG A O 1
ATOM 1447 N N . SER A 1 199 ? 11.834 4.591 -3.953 1.00 87.56 199 SER A N 1
ATOM 1448 C CA . SER A 1 199 ? 10.869 4.697 -2.847 1.00 87.56 199 SER A CA 1
ATOM 1449 C C . SER A 1 199 ? 10.419 3.335 -2.301 1.00 87.56 199 SER A C 1
ATOM 1451 O O . SER A 1 199 ? 9.949 3.264 -1.174 1.00 87.56 199 SER A O 1
ATOM 1453 N N . TRP A 1 200 ? 10.631 2.262 -3.069 1.00 90.75 200 TRP A N 1
ATOM 1454 C CA . TRP A 1 200 ? 10.320 0.873 -2.711 1.00 90.75 200 TRP A CA 1
ATOM 1455 C C . TRP A 1 200 ? 11.563 0.068 -2.300 1.00 90.75 200 TRP A C 1
ATOM 1457 O O . TRP A 1 200 ? 11.481 -1.131 -2.071 1.00 90.75 200 TRP A O 1
ATOM 1467 N N . ARG A 1 201 ? 12.746 0.694 -2.219 1.00 85.81 201 ARG A N 1
ATOM 1468 C CA . ARG A 1 201 ? 14.025 -0.021 -2.023 1.00 85.81 201 ARG A CA 1
ATOM 1469 C C . ARG A 1 201 ? 14.145 -0.752 -0.685 1.00 85.81 201 ARG A C 1
ATOM 1471 O O . ARG A 1 201 ? 14.999 -1.618 -0.550 1.00 85.81 201 ARG A O 1
ATOM 1478 N N . SER A 1 202 ? 13.378 -0.325 0.316 1.00 85.88 202 SER A N 1
ATOM 1479 C CA . SER A 1 202 ? 13.329 -0.956 1.637 1.00 85.88 202 SER A CA 1
ATOM 1480 C C . SER A 1 202 ? 12.333 -2.110 1.693 1.00 85.88 202 SER A C 1
ATOM 1482 O O . SER A 1 202 ? 12.272 -2.789 2.712 1.00 85.88 202 SER A O 1
ATOM 1484 N N . SER A 1 203 ? 11.570 -2.336 0.622 1.00 91.56 203 SER A N 1
ATOM 1485 C CA . SER A 1 203 ? 10.675 -3.477 0.507 1.00 91.56 203 SER A CA 1
ATOM 1486 C C . SER A 1 203 ? 11.441 -4.752 0.169 1.00 91.56 203 SER A C 1
ATOM 1488 O O . SER A 1 203 ? 12.492 -4.730 -0.477 1.00 91.56 203 SER A O 1
ATOM 1490 N N . ARG A 1 204 ? 10.896 -5.884 0.603 1.00 92.19 204 ARG A N 1
ATOM 1491 C CA . ARG A 1 204 ? 11.369 -7.219 0.269 1.00 92.19 204 ARG A CA 1
ATOM 1492 C C . ARG A 1 204 ? 11.203 -7.477 -1.231 1.00 92.19 204 ARG A C 1
ATOM 1494 O O . ARG A 1 204 ? 10.364 -6.858 -1.896 1.00 92.19 204 ARG A O 1
ATOM 1501 N N . PRO A 1 205 ? 11.986 -8.423 -1.780 1.00 90.94 205 PRO A N 1
ATOM 1502 C CA . PRO A 1 205 ? 11.946 -8.735 -3.204 1.00 90.94 205 PRO A CA 1
ATOM 1503 C C . PRO A 1 205 ? 10.559 -9.126 -3.725 1.00 90.94 205 PRO A C 1
ATOM 1505 O O . PRO A 1 205 ? 10.256 -8.818 -4.872 1.00 90.94 205 PRO A O 1
ATOM 1508 N N . ASP A 1 206 ? 9.719 -9.761 -2.902 1.00 92.38 206 ASP A N 1
ATOM 1509 C CA . ASP A 1 206 ? 8.378 -10.204 -3.302 1.00 92.38 206 ASP A CA 1
ATOM 1510 C C . ASP A 1 206 ? 7.432 -9.025 -3.588 1.00 92.38 206 ASP A C 1
ATOM 1512 O O . ASP A 1 206 ? 6.917 -8.889 -4.701 1.00 92.38 206 ASP A O 1
ATOM 1516 N N . LEU A 1 207 ? 7.297 -8.090 -2.637 1.00 93.94 207 LEU A N 1
ATOM 1517 C CA . LEU A 1 207 ? 6.513 -6.869 -2.833 1.00 93.94 207 LEU A CA 1
ATOM 1518 C C . LEU A 1 207 ? 7.062 -6.041 -4.000 1.00 93.94 207 LEU A C 1
ATOM 1520 O O . LEU A 1 207 ? 6.302 -5.548 -4.831 1.00 93.94 207 LEU A O 1
ATOM 1524 N N . LEU A 1 208 ? 8.388 -5.934 -4.110 1.00 93.44 208 LEU A N 1
ATOM 1525 C CA . LEU A 1 208 ? 9.035 -5.215 -5.205 1.00 93.44 208 LEU A CA 1
ATOM 1526 C C . LEU A 1 208 ? 8.768 -5.866 -6.571 1.00 93.44 208 LEU A C 1
ATOM 1528 O O . LEU A 1 208 ? 8.601 -5.154 -7.560 1.00 93.44 208 LEU A O 1
ATOM 1532 N N . SER A 1 209 ? 8.702 -7.198 -6.634 1.00 93.12 209 SER A N 1
ATOM 1533 C CA . SER A 1 209 ? 8.356 -7.950 -7.843 1.00 93.12 209 SER A CA 1
ATOM 1534 C C . SER A 1 209 ? 6.931 -7.642 -8.301 1.00 93.12 209 SER A C 1
ATOM 1536 O O . SER A 1 209 ? 6.710 -7.342 -9.475 1.00 93.12 209 SER A O 1
ATOM 1538 N N . ARG A 1 210 ? 5.980 -7.616 -7.358 1.00 94.44 210 ARG A N 1
ATOM 1539 C CA . ARG A 1 210 ? 4.583 -7.239 -7.618 1.00 94.44 210 ARG A CA 1
ATOM 1540 C C . ARG A 1 210 ? 4.471 -5.790 -8.091 1.00 94.44 210 ARG A C 1
ATOM 1542 O O . ARG A 1 210 ? 3.850 -5.526 -9.111 1.00 94.44 210 ARG A O 1
ATOM 1549 N N . VAL A 1 211 ? 5.154 -4.860 -7.420 1.00 93.88 211 VAL A N 1
ATOM 1550 C CA . VAL A 1 211 ? 5.213 -3.447 -7.837 1.00 93.88 211 VAL A CA 1
ATOM 1551 C C . VAL A 1 211 ? 5.800 -3.301 -9.246 1.00 93.88 211 VAL A C 1
ATOM 1553 O O . VAL A 1 211 ? 5.305 -2.511 -10.044 1.00 93.88 211 VAL A O 1
ATOM 1556 N N . LEU A 1 212 ? 6.847 -4.059 -9.583 1.00 92.62 212 LEU A N 1
ATOM 1557 C CA . LEU A 1 212 ? 7.437 -4.049 -10.922 1.00 92.62 212 LEU A CA 1
ATOM 1558 C C . LEU A 1 212 ? 6.498 -4.600 -11.998 1.00 92.62 212 LEU A C 1
ATOM 1560 O O . LEU A 1 212 ? 6.527 -4.086 -13.116 1.00 92.62 212 LEU A O 1
ATOM 1564 N N . ALA A 1 213 ? 5.701 -5.623 -11.676 1.00 92.62 213 ALA A N 1
ATOM 1565 C CA . ALA A 1 213 ? 4.681 -6.149 -12.578 1.00 92.62 213 ALA A CA 1
ATOM 1566 C C . ALA A 1 213 ? 3.639 -5.067 -12.903 1.00 92.62 213 ALA A C 1
ATOM 1568 O O . ALA A 1 213 ? 3.374 -4.808 -14.074 1.00 92.62 213 ALA A O 1
ATOM 1569 N N . GLU A 1 214 ? 3.152 -4.354 -11.884 1.00 91.94 214 GLU A N 1
ATOM 1570 C CA . GLU A 1 214 ? 2.195 -3.248 -12.053 1.00 91.94 214 GLU A CA 1
ATOM 1571 C C . GLU A 1 214 ? 2.775 -2.066 -12.844 1.00 91.94 214 GLU A C 1
ATOM 1573 O O . GLU A 1 214 ? 2.071 -1.359 -13.565 1.00 91.94 214 GLU A O 1
ATOM 1578 N N . LEU A 1 215 ? 4.088 -1.847 -12.753 1.00 89.62 215 LEU A N 1
ATOM 1579 C CA . LEU A 1 215 ? 4.761 -0.807 -13.522 1.00 89.62 215 LEU A CA 1
ATOM 1580 C C . LEU A 1 215 ? 5.025 -1.200 -14.983 1.00 89.62 215 LEU A C 1
ATOM 1582 O O . LEU A 1 215 ? 5.350 -0.298 -15.753 1.00 89.62 215 LEU A O 1
ATOM 1586 N N . ASP A 1 216 ? 4.892 -2.469 -15.400 1.00 90.50 216 ASP A N 1
ATOM 1587 C CA . ASP A 1 216 ? 5.335 -2.948 -16.726 1.00 90.50 216 ASP A CA 1
ATOM 1588 C C . ASP A 1 216 ? 4.799 -2.096 -17.886 1.00 90.50 216 ASP A C 1
ATOM 1590 O O . ASP A 1 216 ? 5.575 -1.664 -18.740 1.00 90.50 216 ASP A O 1
ATOM 1594 N N . GLY A 1 217 ? 3.503 -1.768 -17.866 1.00 85.25 217 GLY A N 1
ATOM 1595 C CA . GLY A 1 217 ? 2.860 -0.937 -18.893 1.00 85.25 217 GLY A CA 1
ATOM 1596 C C . GLY A 1 217 ? 3.339 0.521 -18.928 1.00 85.25 217 GLY A C 1
ATOM 1597 O O . GLY A 1 217 ? 3.153 1.211 -19.926 1.00 85.25 217 GLY A O 1
ATOM 1598 N N . ARG A 1 218 ? 3.988 0.995 -17.857 1.00 84.62 218 ARG A N 1
ATOM 1599 C CA . ARG A 1 218 ? 4.540 2.356 -17.721 1.00 84.62 218 ARG A CA 1
ATOM 1600 C C . ARG A 1 218 ? 6.051 2.404 -17.962 1.00 84.62 218 ARG A C 1
ATOM 1602 O O . ARG A 1 218 ? 6.632 3.490 -18.024 1.00 84.62 218 ARG A O 1
ATOM 1609 N N . LEU A 1 219 ? 6.713 1.252 -18.063 1.00 83.44 219 LEU A N 1
ATOM 1610 C CA . LEU A 1 219 ? 8.149 1.168 -18.295 1.00 83.44 219 LEU A CA 1
ATOM 1611 C C . LEU A 1 219 ? 8.476 1.351 -19.778 1.00 83.44 219 LEU A C 1
ATOM 1613 O O . LEU A 1 219 ? 7.833 0.793 -20.663 1.00 83.44 219 LEU A O 1
ATOM 1617 N N . THR A 1 220 ? 9.560 2.076 -20.061 1.00 83.62 220 THR A N 1
ATOM 1618 C CA . THR A 1 220 ? 10.160 2.057 -21.401 1.00 83.62 220 THR A CA 1
ATOM 1619 C C . THR A 1 220 ? 10.640 0.642 -21.731 1.00 83.62 220 THR A C 1
ATOM 1621 O O . THR A 1 220 ? 10.977 -0.118 -20.824 1.00 83.62 220 THR A O 1
ATOM 1624 N N . ASN A 1 221 ? 10.770 0.287 -23.014 1.00 82.31 221 ASN A N 1
ATOM 1625 C CA . ASN A 1 221 ? 11.302 -1.026 -23.419 1.00 82.31 221 ASN A CA 1
ATOM 1626 C C . ASN A 1 221 ? 12.645 -1.357 -22.741 1.00 82.31 221 ASN A C 1
ATOM 1628 O O . ASN A 1 221 ? 12.854 -2.481 -22.289 1.00 82.31 221 ASN A O 1
ATOM 1632 N N . LEU A 1 222 ? 13.527 -0.360 -22.587 1.00 80.56 222 LEU A N 1
ATOM 1633 C CA . LEU A 1 222 ? 14.783 -0.515 -21.850 1.00 80.56 222 LEU A CA 1
ATOM 1634 C C . LEU A 1 222 ? 14.551 -0.808 -20.358 1.00 80.56 222 LEU A C 1
ATOM 1636 O O . LEU A 1 222 ? 15.231 -1.657 -19.788 1.00 80.56 222 LEU A O 1
ATOM 1640 N N . GLY A 1 223 ? 13.588 -0.134 -19.722 1.00 81.38 223 GLY A N 1
ATOM 1641 C CA . GLY A 1 223 ? 13.170 -0.428 -18.350 1.00 81.38 223 GLY A CA 1
ATOM 1642 C C . GLY A 1 223 ? 12.611 -1.845 -18.208 1.00 81.38 223 GLY A C 1
ATOM 1643 O O . GLY A 1 223 ? 13.021 -2.565 -17.298 1.00 81.38 223 GLY A O 1
ATOM 1644 N N . ARG A 1 224 ? 11.760 -2.277 -19.148 1.00 86.19 224 ARG A N 1
ATOM 1645 C CA . ARG A 1 224 ? 11.183 -3.629 -19.160 1.00 86.19 224 ARG A CA 1
ATOM 1646 C C . ARG A 1 224 ? 12.256 -4.708 -19.240 1.00 86.19 224 ARG A C 1
ATOM 1648 O O . ARG A 1 224 ? 12.212 -5.674 -18.483 1.00 86.19 224 ARG A O 1
ATOM 1655 N N . LEU A 1 225 ? 13.271 -4.501 -20.083 1.00 83.19 225 LEU A N 1
ATOM 1656 C CA . LEU A 1 225 ? 14.442 -5.379 -20.171 1.00 83.19 225 LEU A CA 1
ATOM 1657 C C . LEU A 1 225 ? 15.292 -5.338 -18.893 1.00 83.19 225 LEU A C 1
ATOM 1659 O O . LEU A 1 225 ? 15.647 -6.386 -18.356 1.00 83.19 225 LEU A O 1
ATOM 1663 N N . ARG A 1 226 ? 15.588 -4.142 -18.366 1.00 83.56 226 ARG A N 1
ATOM 1664 C CA . ARG A 1 226 ? 16.429 -3.966 -17.168 1.00 83.56 226 ARG A CA 1
ATOM 1665 C C . ARG A 1 226 ? 15.850 -4.672 -15.940 1.00 83.56 226 ARG A C 1
ATOM 1667 O O . ARG A 1 226 ? 16.601 -5.294 -15.183 1.00 83.56 226 ARG A O 1
ATOM 1674 N N . TYR A 1 227 ? 14.537 -4.569 -15.743 1.00 86.00 227 TYR A N 1
ATOM 1675 C CA . TYR A 1 227 ? 13.840 -5.096 -14.565 1.00 86.00 227 TYR A CA 1
ATOM 1676 C C . TYR A 1 227 ? 13.118 -6.424 -14.808 1.00 86.00 227 TYR A C 1
ATOM 1678 O O . TYR A 1 227 ? 12.559 -6.989 -13.869 1.00 86.00 227 TYR A O 1
ATOM 1686 N N . ARG A 1 228 ? 13.132 -6.936 -16.048 1.00 86.50 228 ARG A N 1
ATOM 1687 C CA . ARG A 1 228 ? 12.395 -8.141 -16.458 1.00 86.50 228 ARG A CA 1
ATOM 1688 C C . ARG A 1 228 ? 10.907 -8.065 -16.074 1.00 86.50 228 ARG A C 1
ATOM 1690 O O . ARG A 1 228 ? 10.316 -9.064 -15.676 1.00 86.50 228 ARG A O 1
ATOM 1697 N N . SER A 1 229 ? 10.307 -6.879 -16.171 1.00 86.38 229 SER A N 1
ATOM 1698 C CA . SER A 1 229 ? 8.934 -6.620 -15.706 1.00 86.38 229 SER A CA 1
ATOM 1699 C C . SER A 1 229 ? 7.873 -7.404 -16.479 1.00 86.38 229 SER A C 1
ATOM 1701 O O . SER A 1 229 ? 6.862 -7.773 -15.903 1.00 86.38 229 SER A O 1
ATOM 1703 N N . ALA A 1 230 ? 8.146 -7.750 -17.740 1.00 83.56 230 ALA A N 1
ATOM 1704 C CA . ALA A 1 230 ? 7.278 -8.600 -18.561 1.00 83.56 230 ALA A CA 1
ATOM 1705 C C . ALA A 1 230 ? 7.439 -10.113 -18.279 1.00 83.56 230 ALA A C 1
ATOM 1707 O O . ALA A 1 230 ? 6.805 -10.945 -18.925 1.00 83.56 230 ALA A O 1
ATOM 1708 N N . GLY A 1 231 ? 8.351 -10.501 -17.381 1.00 83.81 231 GLY A N 1
ATOM 1709 C CA . GLY A 1 231 ? 8.592 -11.899 -17.028 1.00 83.81 231 GLY A CA 1
ATOM 1710 C C . GLY A 1 231 ? 7.710 -12.384 -15.878 1.00 83.81 231 GLY A C 1
ATOM 1711 O O . GLY A 1 231 ? 7.135 -11.599 -15.141 1.00 83.81 231 GLY A O 1
ATOM 1712 N N . ARG A 1 232 ? 7.688 -13.706 -15.650 1.00 82.12 232 ARG A N 1
ATOM 1713 C CA . ARG A 1 232 ? 6.961 -14.322 -14.517 1.00 82.12 232 ARG A CA 1
ATOM 1714 C C . ARG A 1 232 ? 7.484 -13.920 -13.131 1.00 82.12 232 ARG A C 1
ATOM 1716 O O . ARG A 1 232 ? 6.800 -14.137 -12.142 1.00 82.12 232 ARG A O 1
ATOM 1723 N N . ARG A 1 233 ? 8.723 -13.426 -13.054 1.00 84.00 233 ARG A N 1
ATOM 1724 C CA . ARG A 1 233 ? 9.375 -12.972 -11.817 1.00 84.00 233 ARG A CA 1
ATOM 1725 C C . ARG A 1 233 ? 10.160 -11.689 -12.097 1.00 84.00 233 ARG A C 1
ATOM 1727 O O . ARG A 1 233 ? 11.358 -11.773 -12.388 1.00 84.00 233 ARG A O 1
ATOM 1734 N N . PRO A 1 234 ? 9.493 -10.524 -12.093 1.00 86.56 234 PRO A N 1
ATOM 1735 C CA . PRO A 1 234 ? 10.167 -9.235 -12.149 1.00 86.56 234 PRO A CA 1
ATOM 1736 C C . PRO A 1 234 ? 11.148 -9.086 -10.989 1.00 86.56 234 PRO A C 1
ATOM 1738 O O . PRO A 1 234 ? 10.841 -9.472 -9.863 1.00 86.56 234 PRO A O 1
ATOM 1741 N N . GLU A 1 235 ? 12.333 -8.539 -11.241 1.00 87.19 235 GLU A N 1
ATOM 1742 C CA . GLU A 1 235 ? 13.370 -8.444 -10.211 1.00 87.19 235 GLU A CA 1
ATOM 1743 C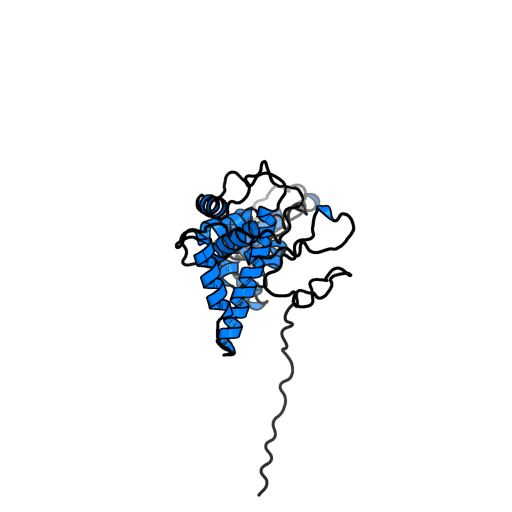 C . GLU A 1 235 ? 14.297 -7.258 -10.484 1.00 87.19 235 GLU A C 1
ATOM 1745 O O . GLU A 1 235 ? 14.831 -7.091 -11.590 1.00 87.19 235 GLU A O 1
ATOM 1750 N N . VAL A 1 236 ? 14.573 -6.468 -9.445 1.00 85.69 236 VAL A N 1
ATOM 1751 C CA . VAL A 1 236 ? 15.622 -5.446 -9.499 1.00 85.69 236 VAL A CA 1
ATOM 1752 C C . VAL A 1 236 ? 16.993 -6.129 -9.451 1.00 85.69 236 VAL A C 1
ATOM 1754 O O . VAL A 1 236 ? 17.258 -6.871 -8.511 1.00 85.69 236 VAL A O 1
ATOM 1757 N N . PRO A 1 237 ? 17.883 -5.891 -10.432 1.00 82.25 237 PRO A N 1
ATOM 1758 C CA . PRO A 1 237 ? 19.220 -6.470 -10.393 1.00 82.25 237 PRO A CA 1
ATOM 1759 C C . PRO A 1 237 ? 19.990 -5.908 -9.188 1.00 82.25 237 PRO A C 1
ATOM 1761 O O . PRO A 1 237 ? 20.086 -4.692 -9.026 1.00 82.25 237 PRO A O 1
ATOM 1764 N N . THR A 1 238 ? 20.528 -6.793 -8.349 1.00 81.25 238 THR A N 1
ATOM 1765 C CA . THR A 1 238 ? 21.175 -6.463 -7.066 1.00 81.25 238 THR A CA 1
ATOM 1766 C C . THR A 1 238 ? 22.701 -6.362 -7.148 1.00 81.25 238 THR A C 1
ATOM 1768 O O . THR A 1 238 ? 23.322 -5.864 -6.212 1.00 81.25 238 THR A O 1
ATOM 1771 N N . GLY A 1 239 ? 23.319 -6.777 -8.261 1.00 80.69 239 GLY A N 1
ATOM 1772 C CA . GLY A 1 239 ? 24.768 -6.672 -8.454 1.00 80.69 239 GLY A CA 1
ATOM 1773 C C . GLY A 1 239 ? 25.220 -6.735 -9.913 1.00 80.69 239 GLY A C 1
ATOM 1774 O O . GLY A 1 239 ? 24.478 -7.172 -10.797 1.00 80.69 239 GLY A O 1
ATOM 1775 N N . ASP A 1 240 ? 26.470 -6.338 -10.156 1.00 77.88 240 ASP A N 1
ATOM 1776 C CA . ASP A 1 240 ? 27.047 -6.185 -11.500 1.00 77.88 240 ASP A CA 1
ATOM 1777 C C . ASP A 1 240 ? 27.057 -7.482 -12.310 1.00 77.88 240 ASP A C 1
ATOM 1779 O O . ASP A 1 240 ? 26.893 -7.459 -13.526 1.00 77.88 240 ASP A O 1
ATOM 1783 N N . ASN A 1 241 ? 27.188 -8.636 -11.654 1.00 78.88 241 ASN A N 1
ATOM 1784 C CA . ASN A 1 241 ? 27.111 -9.934 -12.328 1.00 78.88 241 ASN A CA 1
ATOM 1785 C C . ASN A 1 241 ? 25.715 -10.197 -12.899 1.00 78.88 241 ASN A C 1
ATOM 1787 O O . ASN A 1 241 ? 25.603 -10.667 -14.027 1.00 78.88 241 ASN A O 1
ATOM 1791 N N . GLN A 1 242 ? 24.652 -9.839 -12.171 1.00 79.06 242 GLN A N 1
ATOM 1792 C CA . GLN A 1 242 ? 23.285 -9.950 -12.682 1.00 79.06 242 GLN A CA 1
ATOM 1793 C C . GLN A 1 242 ? 23.040 -8.945 -13.810 1.00 79.06 242 GLN A C 1
ATOM 1795 O O . GLN A 1 242 ? 22.391 -9.283 -14.796 1.00 79.06 242 GLN A O 1
ATOM 1800 N N . VAL A 1 243 ? 23.586 -7.729 -13.699 1.00 75.88 243 VAL A N 1
ATOM 1801 C CA . VAL A 1 243 ? 23.511 -6.724 -14.770 1.00 75.88 243 VAL A CA 1
ATOM 1802 C C . VAL A 1 243 ? 24.208 -7.231 -16.034 1.00 75.88 243 VAL A C 1
ATOM 1804 O O . VAL A 1 243 ? 23.606 -7.196 -17.104 1.00 75.88 243 VAL A O 1
ATOM 1807 N N . ARG A 1 244 ? 25.432 -7.762 -15.916 1.00 74.81 244 ARG A N 1
ATOM 1808 C CA . ARG A 1 244 ? 26.201 -8.327 -17.037 1.00 74.81 244 ARG A CA 1
ATOM 1809 C C . ARG A 1 244 ? 25.525 -9.549 -17.648 1.00 74.81 244 ARG A C 1
ATOM 1811 O O . ARG A 1 244 ? 25.375 -9.600 -18.863 1.00 74.81 244 ARG A O 1
ATOM 1818 N N . ALA A 1 245 ? 25.061 -10.489 -16.826 1.00 76.44 245 ALA A N 1
ATOM 1819 C CA . ALA A 1 245 ? 24.340 -11.669 -17.299 1.00 76.44 245 ALA A CA 1
ATOM 1820 C C . ALA A 1 245 ? 23.066 -11.282 -18.067 1.00 76.44 245 ALA A C 1
ATOM 1822 O O . ALA A 1 245 ? 22.796 -11.831 -19.130 1.00 76.44 245 ALA A O 1
ATOM 1823 N N . ARG A 1 246 ? 22.314 -10.286 -17.578 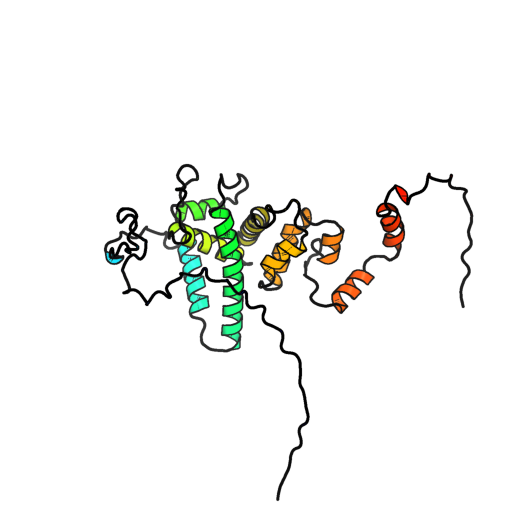1.00 74.56 246 ARG A N 1
ATOM 1824 C CA . ARG A 1 246 ? 21.129 -9.760 -18.273 1.00 74.56 246 ARG A CA 1
ATOM 1825 C C . ARG A 1 246 ? 21.495 -9.021 -19.561 1.00 74.56 246 ARG A C 1
ATOM 1827 O O . ARG A 1 246 ? 20.819 -9.207 -20.565 1.00 74.56 246 ARG A O 1
ATOM 1834 N N . ALA A 1 247 ? 22.562 -8.221 -19.557 1.00 73.12 247 ALA A N 1
ATOM 1835 C CA . ALA A 1 247 ? 23.045 -7.537 -20.755 1.00 73.12 247 ALA A CA 1
ATOM 1836 C C . ALA A 1 247 ? 23.479 -8.531 -21.847 1.00 73.12 247 ALA A C 1
ATOM 1838 O O . ALA A 1 247 ? 23.193 -8.303 -23.017 1.00 73.12 247 ALA A O 1
ATOM 1839 N N . ALA A 1 248 ? 24.089 -9.657 -21.463 1.00 74.62 248 ALA A N 1
ATOM 1840 C CA . ALA A 1 248 ? 24.479 -10.727 -22.381 1.00 74.62 248 ALA A CA 1
ATOM 1841 C C . ALA A 1 248 ? 23.282 -11.473 -23.003 1.00 74.62 248 ALA A C 1
ATOM 1843 O O . ALA A 1 248 ? 23.412 -12.037 -24.086 1.00 74.62 248 ALA A O 1
ATOM 1844 N N . MET A 1 249 ? 22.112 -11.463 -22.350 1.00 70.88 249 MET A N 1
ATOM 1845 C CA . MET A 1 249 ? 20.874 -12.037 -22.898 1.00 70.88 249 MET A CA 1
ATOM 1846 C C . MET A 1 249 ? 20.195 -11.133 -23.933 1.00 70.88 249 MET A C 1
ATOM 1848 O O . MET A 1 249 ? 19.274 -11.586 -24.607 1.00 70.88 249 MET A O 1
ATOM 1852 N N . ILE A 1 250 ? 20.612 -9.869 -24.067 1.00 69.31 250 ILE A N 1
ATOM 1853 C CA . ILE A 1 250 ? 20.137 -8.989 -25.136 1.00 69.31 250 ILE A CA 1
ATOM 1854 C C . ILE A 1 250 ? 20.905 -9.386 -26.402 1.00 69.31 250 ILE A C 1
ATOM 1856 O O . ILE A 1 250 ? 22.122 -9.190 -26.432 1.00 69.31 250 ILE A O 1
ATOM 1860 N N . PRO A 1 251 ? 20.244 -9.934 -27.443 1.00 69.06 251 PRO A N 1
ATOM 1861 C CA . PRO A 1 251 ? 20.928 -10.370 -28.654 1.00 69.06 251 PRO A CA 1
ATOM 1862 C C . PRO A 1 251 ? 21.845 -9.270 -29.190 1.00 69.06 251 PRO A C 1
ATOM 1864 O O . PRO A 1 251 ? 21.396 -8.148 -29.431 1.00 69.06 251 PRO A O 1
ATOM 1867 N N . ALA A 1 252 ? 23.124 -9.588 -29.410 1.00 64.94 252 ALA A N 1
ATOM 1868 C CA . ALA A 1 252 ? 24.095 -8.644 -29.969 1.00 64.94 252 ALA A CA 1
ATOM 1869 C C . ALA A 1 252 ? 23.605 -8.030 -31.299 1.00 64.94 252 ALA A C 1
ATOM 1871 O O . ALA A 1 252 ? 23.919 -6.889 -31.621 1.00 64.94 252 ALA A O 1
ATOM 1872 N N . THR A 1 253 ? 22.754 -8.758 -32.029 1.00 57.69 253 THR A N 1
ATOM 1873 C CA . THR A 1 253 ? 22.111 -8.360 -33.290 1.00 57.69 253 THR A CA 1
ATOM 1874 C C . THR A 1 253 ? 21.062 -7.251 -33.157 1.00 57.69 253 THR A C 1
ATOM 1876 O O . THR A 1 253 ? 20.748 -6.600 -34.152 1.00 57.69 253 THR A O 1
ATOM 1879 N N . LEU A 1 254 ? 20.534 -6.982 -31.957 1.00 63.88 254 LEU A N 1
ATOM 1880 C CA . LEU A 1 254 ? 19.634 -5.847 -31.719 1.00 63.88 254 LEU A CA 1
ATOM 1881 C C . LEU A 1 254 ? 20.391 -4.512 -31.666 1.00 63.88 254 LEU A C 1
ATOM 1883 O O . LEU A 1 254 ? 19.818 -3.477 -32.008 1.00 63.88 254 LEU A O 1
ATOM 1887 N N . TRP A 1 255 ? 21.675 -4.523 -31.295 1.00 67.06 255 TRP A N 1
ATOM 1888 C CA . TRP A 1 255 ? 22.461 -3.302 -31.101 1.00 67.06 255 TRP A CA 1
ATOM 1889 C C . TRP A 1 255 ? 22.725 -2.502 -32.384 1.00 67.06 255 TRP A C 1
ATOM 1891 O O . TRP A 1 255 ? 22.544 -1.290 -32.325 1.00 67.06 255 TRP A O 1
ATOM 1901 N N . PRO A 1 256 ? 23.067 -3.090 -33.549 1.00 62.66 256 PRO A N 1
ATOM 1902 C CA . PRO A 1 256 ? 23.251 -2.314 -34.780 1.00 62.66 256 PRO A CA 1
ATOM 1903 C C . PRO A 1 256 ? 21.962 -1.622 -35.248 1.00 62.66 256 PRO A C 1
ATOM 1905 O O . PRO A 1 256 ? 21.977 -0.449 -35.619 1.00 62.66 256 PRO A O 1
ATOM 1908 N N . GLY A 1 257 ? 20.823 -2.321 -35.173 1.00 60.84 257 GLY A N 1
ATOM 1909 C CA . GLY A 1 257 ? 19.522 -1.777 -35.576 1.00 60.84 257 GLY A CA 1
ATOM 1910 C C . GLY A 1 257 ? 18.997 -0.687 -34.634 1.00 60.84 257 GLY A C 1
ATOM 1911 O O . GLY A 1 257 ? 18.396 0.284 -35.092 1.00 60.84 257 GLY A O 1
ATOM 1912 N N . TRP A 1 258 ? 19.241 -0.818 -33.327 1.00 64.25 258 TRP A N 1
ATOM 1913 C CA . TRP A 1 258 ? 18.898 0.208 -32.335 1.00 64.25 258 TRP A CA 1
ATOM 1914 C C . TRP A 1 258 ? 19.893 1.366 -32.318 1.00 64.25 258 TRP A C 1
ATOM 1916 O O . TRP A 1 258 ? 19.473 2.514 -32.212 1.00 64.25 258 TRP A O 1
ATOM 1926 N N . GLY A 1 259 ? 21.186 1.089 -32.484 1.00 65.19 259 GLY A N 1
ATOM 1927 C CA . GLY A 1 259 ? 22.240 2.096 -32.576 1.00 65.19 259 GLY A CA 1
ATOM 1928 C C . GLY A 1 259 ? 21.961 3.090 -33.698 1.00 65.19 259 GLY A C 1
ATOM 1929 O O . GLY A 1 259 ? 21.988 4.291 -33.458 1.00 65.19 259 GLY A O 1
ATOM 1930 N N . MET A 1 260 ? 21.545 2.609 -34.877 1.00 64.25 260 MET A N 1
ATOM 1931 C CA . MET A 1 260 ? 21.151 3.492 -35.983 1.00 64.25 260 MET A CA 1
ATOM 1932 C C . MET A 1 260 ? 19.906 4.344 -35.697 1.00 64.25 260 MET A C 1
ATOM 1934 O O . MET A 1 260 ? 19.779 5.425 -36.258 1.00 64.25 260 MET A O 1
ATOM 1938 N N . ARG A 1 261 ? 18.988 3.898 -34.829 1.00 65.62 261 ARG A N 1
ATOM 1939 C CA . ARG A 1 261 ? 17.788 4.670 -34.447 1.00 65.62 261 ARG A CA 1
ATOM 1940 C C . ARG A 1 261 ? 18.045 5.669 -33.317 1.00 65.62 261 ARG A C 1
ATOM 1942 O O . ARG A 1 261 ? 17.232 6.563 -33.114 1.00 65.62 261 ARG A O 1
ATOM 1949 N N . LEU A 1 262 ? 19.131 5.489 -32.567 1.00 56.41 262 LEU A N 1
ATOM 1950 C CA . LEU A 1 262 ? 19.535 6.356 -31.457 1.00 56.41 262 LEU A CA 1
ATOM 1951 C C . LEU A 1 262 ? 20.580 7.399 -31.870 1.00 56.41 262 LEU A C 1
ATOM 1953 O O . LEU A 1 262 ? 20.868 8.304 -31.089 1.00 56.41 262 LEU A O 1
ATOM 1957 N N . LEU A 1 263 ? 21.131 7.299 -33.083 1.00 63.12 263 LEU A N 1
ATOM 1958 C CA . LEU A 1 263 ? 21.942 8.362 -33.661 1.00 63.12 263 LEU A CA 1
ATOM 1959 C C . LEU A 1 263 ? 21.062 9.604 -33.897 1.00 63.12 263 LEU A C 1
ATOM 1961 O O . LEU A 1 263 ? 20.020 9.495 -34.548 1.00 63.12 263 LEU A O 1
ATOM 1965 N N . PRO A 1 264 ? 21.464 10.790 -33.400 1.00 64.56 264 PRO A N 1
ATOM 1966 C CA . PRO A 1 264 ? 20.843 12.049 -33.781 1.00 64.56 264 PRO A CA 1
ATOM 1967 C C . PRO A 1 264 ? 20.718 12.137 -35.310 1.00 64.56 264 PRO A C 1
ATOM 1969 O O . PRO A 1 264 ? 21.666 11.762 -36.010 1.00 64.56 264 PRO A O 1
ATOM 1972 N N . PRO A 1 265 ? 19.610 12.670 -35.854 1.00 62.28 265 PRO A N 1
ATOM 1973 C CA . PRO A 1 265 ? 19.432 12.800 -37.301 1.00 62.28 265 PRO A CA 1
ATOM 1974 C C . PRO A 1 265 ? 20.593 13.538 -37.981 1.00 62.28 265 PRO A C 1
ATOM 1976 O O . PRO A 1 265 ? 20.939 13.222 -39.107 1.00 62.28 265 PRO A O 1
ATOM 1979 N N . ALA A 1 266 ? 21.259 14.453 -37.267 1.00 66.06 266 ALA A N 1
ATOM 1980 C CA . ALA A 1 266 ? 22.429 15.185 -37.752 1.00 66.06 266 ALA A CA 1
ATOM 1981 C C . ALA A 1 266 ? 23.671 14.305 -38.015 1.00 66.06 266 ALA A C 1
ATOM 1983 O O . ALA A 1 266 ? 24.511 14.671 -38.829 1.00 66.06 266 ALA A O 1
ATOM 1984 N N . LEU A 1 267 ? 23.791 13.150 -37.348 1.00 57.50 267 LEU A N 1
ATOM 1985 C CA . LEU A 1 267 ? 24.849 12.156 -37.596 1.00 57.50 267 LEU A CA 1
ATOM 1986 C C . LEU A 1 267 ? 24.406 11.077 -38.595 1.00 57.50 267 LEU A C 1
ATOM 1988 O O . LEU A 1 267 ? 25.229 10.336 -39.128 1.00 57.50 267 LEU A O 1
ATOM 1992 N N . SER A 1 268 ? 23.103 11.005 -38.864 1.00 60.91 268 SER A N 1
ATOM 1993 C CA . SER A 1 268 ? 22.516 10.180 -39.913 1.00 60.91 268 SER A CA 1
ATOM 1994 C C . SER A 1 268 ? 22.580 10.979 -41.213 1.00 60.91 268 SER 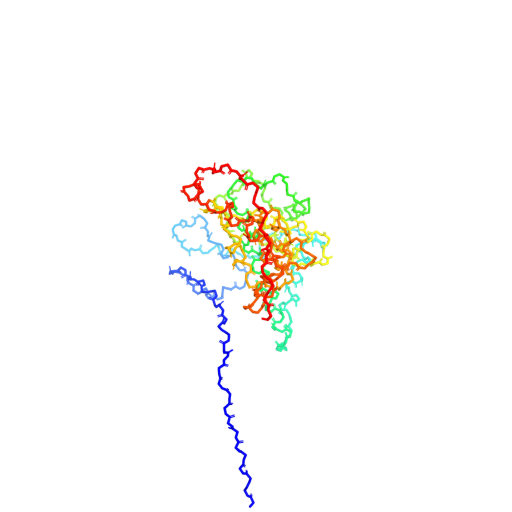A C 1
ATOM 1996 O O . SER A 1 268 ? 21.594 11.592 -41.612 1.00 60.91 268 SER A O 1
ATOM 1998 N N . GLY A 1 269 ? 23.762 11.055 -41.833 1.00 61.53 269 GLY A N 1
ATOM 1999 C CA . GLY A 1 269 ? 23.955 11.806 -43.079 1.00 61.53 269 GLY A CA 1
ATOM 2000 C C . GLY A 1 269 ? 22.883 11.492 -44.141 1.00 61.53 269 GLY A C 1
ATOM 2001 O O . GLY A 1 269 ? 22.234 10.441 -44.071 1.00 61.53 269 GLY A O 1
ATOM 2002 N N . PRO A 1 270 ? 22.666 12.383 -45.129 1.00 60.88 270 PRO A N 1
ATOM 2003 C CA . PRO A 1 270 ? 21.681 12.165 -46.185 1.00 60.88 270 PRO A CA 1
ATOM 2004 C C . PRO A 1 270 ? 21.880 10.772 -46.784 1.00 60.88 270 PRO A C 1
ATOM 2006 O O . PRO A 1 270 ? 22.991 10.427 -47.184 1.00 60.88 270 PRO A O 1
ATOM 2009 N N . ARG A 1 271 ? 20.815 9.956 -46.759 1.00 55.38 271 ARG A N 1
ATOM 2010 C CA . ARG A 1 271 ? 20.817 8.555 -47.202 1.00 55.38 271 ARG A CA 1
ATOM 2011 C C . ARG A 1 271 ? 21.510 8.447 -48.560 1.00 55.38 271 ARG A C 1
ATOM 2013 O O . ARG A 1 271 ? 20.906 8.751 -49.586 1.00 55.38 271 ARG A O 1
ATOM 2020 N N . ALA A 1 272 ? 22.758 7.991 -48.566 1.00 56.97 272 ALA A N 1
ATOM 2021 C CA . ALA A 1 272 ? 23.399 7.567 -49.795 1.00 56.97 272 ALA A CA 1
ATOM 2022 C C . ALA A 1 272 ? 22.602 6.368 -50.345 1.00 56.97 272 ALA A C 1
ATOM 2024 O O . ALA A 1 272 ? 22.203 5.496 -49.563 1.00 56.97 272 ALA A O 1
ATOM 2025 N N . PRO A 1 273 ? 22.317 6.316 -51.657 1.00 46.59 273 PRO A N 1
ATOM 2026 C CA . PRO A 1 273 ? 21.571 5.215 -52.244 1.00 46.59 273 PRO A CA 1
ATOM 2027 C C . PRO A 1 273 ? 22.298 3.892 -51.984 1.00 46.59 273 PRO A C 1
ATOM 2029 O O . PRO A 1 273 ? 23.501 3.763 -52.217 1.00 46.59 273 PRO A O 1
ATOM 2032 N N . VAL A 1 274 ? 21.545 2.912 -51.481 1.00 53.41 274 VAL A N 1
ATOM 2033 C CA . VAL A 1 274 ? 22.016 1.557 -51.181 1.00 53.41 274 VAL A CA 1
ATOM 2034 C C . VAL A 1 274 ? 22.448 0.894 -52.489 1.00 53.41 274 VAL A C 1
ATOM 2036 O O . VAL A 1 274 ? 21.627 0.352 -53.226 1.00 53.41 274 VAL A O 1
ATOM 2039 N N . ARG A 1 275 ? 23.746 0.935 -52.801 1.00 47.47 275 ARG A N 1
ATOM 2040 C CA . ARG A 1 275 ? 24.335 0.008 -53.772 1.00 47.47 275 ARG A CA 1
ATOM 2041 C C . ARG A 1 275 ? 24.441 -1.353 -53.098 1.00 47.47 275 ARG A C 1
ATOM 2043 O O . ARG A 1 275 ? 25.113 -1.487 -52.080 1.00 47.47 275 ARG A O 1
ATOM 2050 N N . ALA A 1 276 ? 23.775 -2.349 -53.675 1.00 52.81 276 ALA A N 1
ATOM 2051 C CA . ALA A 1 276 ? 23.929 -3.745 -53.299 1.00 52.81 276 ALA A C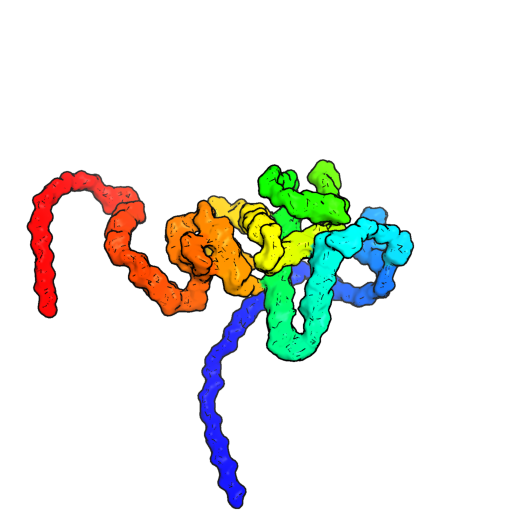A 1
ATOM 2052 C C . ALA A 1 276 ? 25.396 -4.164 -53.489 1.00 52.81 276 ALA A C 1
ATOM 2054 O O . ALA A 1 276 ? 25.850 -4.379 -54.610 1.00 52.81 276 ALA A O 1
ATOM 2055 N N . SER A 1 277 ? 26.148 -4.240 -52.395 1.00 45.75 277 SER A N 1
ATOM 2056 C CA . SER A 1 277 ? 27.499 -4.789 -52.366 1.00 45.75 277 SER A CA 1
ATOM 2057 C C . SER A 1 277 ? 27.470 -6.143 -51.662 1.00 45.75 277 SER A C 1
ATOM 2059 O O . SER A 1 277 ? 27.254 -6.263 -50.458 1.00 45.75 277 SER A O 1
ATOM 2061 N N . SER A 1 278 ? 27.685 -7.194 -52.447 1.00 51.41 278 SER A N 1
ATOM 2062 C CA . SER A 1 278 ? 27.978 -8.540 -51.972 1.00 51.41 278 SER A CA 1
ATOM 2063 C C . SER A 1 278 ? 29.340 -8.546 -51.268 1.00 51.41 278 SER A C 1
ATOM 2065 O O . SER A 1 278 ? 30.374 -8.706 -51.917 1.00 51.41 278 SER A O 1
ATOM 2067 N N . ALA A 1 279 ? 29.362 -8.352 -49.950 1.00 44.44 279 ALA A N 1
ATOM 2068 C CA . ALA A 1 279 ? 30.577 -8.471 -49.148 1.00 44.44 279 ALA A CA 1
ATOM 2069 C C . ALA A 1 279 ? 30.635 -9.852 -48.478 1.00 44.44 279 ALA A C 1
ATOM 2071 O O . ALA A 1 279 ? 29.834 -10.198 -47.609 1.00 44.44 279 ALA A O 1
ATOM 2072 N N . ARG A 1 280 ? 31.598 -10.650 -48.937 1.00 45.84 280 ARG A N 1
ATOM 2073 C CA . ARG A 1 280 ? 31.984 -11.958 -48.409 1.00 45.84 280 ARG A CA 1
ATOM 2074 C C . ARG A 1 280 ? 32.850 -11.716 -47.161 1.00 45.84 280 ARG A C 1
ATOM 2076 O O . ARG A 1 280 ? 33.879 -11.057 -47.261 1.00 45.84 280 ARG A O 1
ATOM 2083 N N . TRP A 1 281 ? 32.422 -12.201 -45.997 1.00 39.09 281 TRP A N 1
ATOM 2084 C CA . TRP A 1 281 ? 33.164 -12.057 -44.735 1.00 39.09 281 TRP A CA 1
ATOM 2085 C C . TRP A 1 281 ? 34.409 -12.963 -44.720 1.00 39.09 281 TRP A C 1
ATOM 2087 O O . TRP A 1 281 ? 34.291 -14.130 -45.112 1.00 39.09 281 TRP A O 1
ATOM 2097 N N . PRO A 1 282 ? 35.584 -12.489 -44.262 1.00 48.78 282 PRO A N 1
ATOM 2098 C CA . PRO A 1 282 ? 36.744 -13.349 -44.079 1.00 48.78 282 PRO A CA 1
ATOM 2099 C C . PRO A 1 282 ? 36.560 -14.212 -42.823 1.00 48.78 282 PRO A C 1
ATOM 2101 O O . PRO A 1 282 ? 36.111 -13.737 -41.780 1.00 48.78 282 PRO A O 1
ATOM 2104 N N . ARG A 1 283 ? 36.900 -15.499 -42.937 1.00 46.84 283 ARG A N 1
ATOM 2105 C CA . ARG A 1 283 ? 37.034 -16.410 -41.796 1.00 46.84 283 ARG A CA 1
ATOM 2106 C C . ARG A 1 283 ? 38.393 -16.157 -41.146 1.00 46.84 283 ARG A C 1
ATOM 2108 O O . ARG A 1 283 ? 39.404 -16.251 -41.836 1.00 46.84 283 ARG A O 1
ATOM 2115 N N . CYS A 1 284 ? 38.409 -15.859 -39.852 1.00 45.94 284 CYS A N 1
ATOM 2116 C CA . CYS A 1 284 ? 39.634 -15.894 -39.059 1.00 45.94 284 CYS A CA 1
ATOM 2117 C C . CYS A 1 284 ? 39.841 -17.313 -38.513 1.00 45.94 284 CYS A C 1
ATOM 2119 O O . CYS A 1 284 ? 38.891 -17.908 -37.996 1.00 45.94 284 CYS A O 1
ATOM 2121 N N . CYS A 1 285 ? 41.064 -17.821 -38.678 1.00 54.03 285 CYS A N 1
ATOM 2122 C CA . CYS A 1 285 ? 41.620 -18.941 -37.921 1.00 54.03 285 CYS A CA 1
ATOM 2123 C C . CYS A 1 285 ? 42.000 -18.489 -36.508 1.00 54.03 285 CYS A C 1
ATOM 2125 O O . CYS A 1 285 ? 42.349 -17.294 -36.358 1.00 54.03 285 CYS A O 1
#

Secondary structure (DSSP, 8-state):
-----------------------PPTT------PPTTB--SB-GGGTTS--B---BGGGSPPPPPPTT-HHHHHHHHHHHHHT--S-HHHHHHHHHHHHHHHHHHHHHHHHHTSSSPPPS---HHHHHHHHHTTPPPGGG--TT--TT-HHHHHHHHHHHHHHH-TTSTTHHHHHHHHHHH-STTTSSSS--HHHHHHHTTTS-HHHHHHHHHHHGGGS-HHHHHHHTTTSSS-----SHHHHHHHHHTS-TTHHHHHHHHHS-TTTS-S---------PPPPP-